Protein AF-0000000079469406 (afdb_homodimer)

Solvent-accessible surface area (backbone atoms only — not comparable to full-atom values): 19680 Å² total; per-residue (Å²): 131,64,75,64,63,73,78,52,80,69,63,46,78,56,97,62,34,40,32,26,56,41,41,86,80,45,8,54,60,50,30,51,34,47,62,64,19,43,74,66,44,53,73,39,37,62,82,33,52,77,59,74,51,90,83,44,42,67,57,32,30,53,49,22,43,50,36,30,49,32,36,74,68,64,63,30,40,47,29,35,33,18,36,58,90,75,60,47,62,45,31,37,37,36,44,34,72,66,38,77,73,53,22,33,30,36,41,56,73,53,60,19,53,92,58,57,95,67,54,57,62,51,55,48,52,43,52,50,52,50,44,38,43,68,52,66,54,34,29,21,40,31,35,69,37,47,63,84,39,55,77,55,48,50,40,43,52,73,65,63,33,42,83,32,33,51,38,71,49,65,38,32,33,92,88,51,51,67,33,40,31,30,35,32,33,41,73,105,131,64,76,65,62,74,78,50,80,67,64,47,77,56,96,61,34,40,32,28,57,39,40,87,83,44,8,54,61,49,31,52,32,47,62,62,19,43,74,66,42,53,73,38,38,62,82,33,51,78,61,74,52,90,83,42,43,67,56,32,29,53,48,22,42,51,35,29,50,30,36,75,69,65,63,31,38,46,29,35,34,18,36,58,89,76,58,46,62,45,32,36,36,37,44,33,73,66,38,77,72,55,23,32,30,38,41,55,72,54,62,20,52,90,59,58,95,67,56,57,62,51,54,47,53,46,51,49,50,52,45,37,43,69,52,65,55,34,30,21,41,31,35,69,37,46,61,86,39,56,76,56,47,49,38,42,52,73,64,63,33,42,80,32,34,52,39,72,49,64,38,32,32,94,89,51,53,65,34,40,29,30,34,33,34,43,74,105

Foldseek 3Di:
DDPLLPDADQWFDDPWKTKGAFDQPCLQLVLVLCVLCLVVLLVCCQVNVVSPDDGDSVVSNVVSVVRVVCSVVVVWFKMFIATPVPRRTFWIKGWHDADVVQGETEIDMDTRPVCPPPCSVLRVVLRRVVSCCPRVVHFKYKYKDFPVPCVGVVSLVVSPWDWPDKAFQPTADPVGDGTIITMTMDGD/DDPLLPDADQWFDDPWKTKGAFDQPCLQLVLVLCVQCLVVLLVCCQVNVVSVDDGDSVVSNVVSVVRVVCSVVVQWFKMFIATPVPRRTFWIKGWHDADVVQGETEIDMDTRPVCPPPCSVLRVVLRRVVSCCPRVVHFKYKYKDFPPPCVGVVSLVVSPWDWPDKAFQPTADPVGDGTIITMTMDGD

Radius of gyration: 23.43 Å; Cα contacts (8 Å, |Δi|>4): 768; chains: 2; bounding box: 44×69×48 Å

Sequence (376 aa):
MREWLQDIPEQILTDRLLIRPHRQGDGRALHDAIMDSLADLRRWPAAMGWSLGDQSAQGSEEFCRACSEAFSRRADFPLLITLRDSGTIVGSSGLHRPDWSVPKLEIGWWGRSTYAKRGLVTEAVEAILEYGFVHLRARRVFALPDDQNSASWRICERVGMNYEGLMIHERAEPDGTLRDTRLYAMVRMREWLQDIPEQILTDRLLIRPHRQGDGRALHDAIMDSLADLRRWPAAMGWSLGDQSAQGSEEFCRACSEAFSRRADFPLLITLRDSGTIVGSSGLHRPDWSVPKLEIGWWGRSTYAKRGLVTEAVEAILEYGFVHLRARRVFALPDDQNSASWRICERVGMNYEGLMIHERAEPDGTLRDTRLYAMVR

InterPro domains:
  IPR000182 GNAT domain [PF13302] (16-162)
  IPR000182 GNAT domain [PS51186] (28-185)
  IPR016181 Acyl-CoA N-acyltransferase [SSF55729] (10-187)
  IPR051531 N-acetyltransferase [PTHR43792] (11-187)

Organism: NCBI:txid2803784

Nearest PDB structures (foldseek):
  2fck-assembly1_A-2  TM=8.660E-01  e=1.682E-13  Vibrio cholerae O1 biovar El Tor str. N16961
  1nsl-assembly1_F  TM=8.931E-01  e=1.093E-12  Bacillus subtilis
  5wif-assembly1_C  TM=7.928E-01  e=1.178E-10  Yersinia pestis
  5wif-assembly1_B  TM=8.064E-01  e=1.609E-10  Yersinia pestis
  6vfn-assembly1_A  TM=7.866E-01  e=1.940E-10  Bacillus thuringiensis

Structure (mmCIF, N/CA/C/O backbone):
data_AF-0000000079469406-model_v1
#
loop_
_entity.id
_entity.type
_entity.pdbx_description
1 polymer 'GNAT family N-acetyltransferase'
#
loop_
_atom_site.group_PDB
_atom_site.id
_atom_site.type_symbol
_atom_site.label_atom_id
_atom_site.label_alt_id
_atom_site.label_comp_id
_atom_site.label_asym_id
_atom_site.label_entity_id
_atom_site.label_seq_id
_atom_site.pdbx_PDB_ins_code
_atom_site.Cartn_x
_atom_site.Cartn_y
_atom_site.Cartn_z
_atom_site.occupancy
_atom_site.B_iso_or_equiv
_atom_site.auth_seq_id
_atom_site.auth_comp_id
_atom_site.auth_asym_id
_atom_site.auth_atom_id
_atom_site.pdbx_PDB_model_num
ATOM 1 N N . MET A 1 1 ? -20.047 11.125 -6.496 1 75.75 1 MET A N 1
ATOM 2 C CA . MET A 1 1 ? -19.609 11.531 -5.164 1 75.75 1 MET A CA 1
ATOM 3 C C . MET A 1 1 ? -20.547 10.969 -4.094 1 75.75 1 MET A C 1
ATOM 5 O O . MET A 1 1 ? -21.75 10.883 -4.305 1 75.75 1 MET A O 1
ATOM 9 N N . ARG A 1 2 ? -19.844 10.5 -3.012 1 81.25 2 ARG A N 1
ATOM 10 C CA . ARG A 1 2 ? -20.656 9.938 -1.93 1 81.25 2 ARG A CA 1
ATOM 11 C C . ARG A 1 2 ? -21.5 11.016 -1.269 1 81.25 2 ARG A C 1
ATOM 13 O O . ARG A 1 2 ? -21.062 12.156 -1.103 1 81.25 2 ARG A O 1
ATOM 20 N N . GLU A 1 3 ? -22.703 10.664 -0.898 1 83.75 3 GLU A N 1
ATOM 21 C CA . GLU A 1 3 ? -23.672 11.609 -0.369 1 83.75 3 GLU A CA 1
ATOM 22 C C . GLU A 1 3 ? -23.156 12.297 0.893 1 83.75 3 GLU A C 1
ATOM 24 O O . GLU A 1 3 ? -23.375 13.492 1.09 1 83.75 3 GLU A O 1
ATOM 29 N N . TRP A 1 4 ? -22.5 11.57 1.71 1 85.62 4 TRP A N 1
ATOM 30 C CA . TRP A 1 4 ? -22.094 12.102 3.004 1 85.62 4 TRP A CA 1
ATOM 31 C C . TRP A 1 4 ? -20.922 13.07 2.846 1 85.62 4 TRP A C 1
ATOM 33 O O . TRP A 1 4 ? -20.562 13.773 3.791 1 85.62 4 TRP A O 1
ATOM 43 N N . LEU A 1 5 ? -20.344 13.109 1.711 1 91.12 5 LEU A N 1
ATOM 44 C CA . LEU A 1 5 ? -19.219 14 1.466 1 91.12 5 LEU A CA 1
ATOM 45 C C . LEU A 1 5 ? -19.703 15.383 1.033 1 91.12 5 LEU A C 1
ATOM 47 O O . LEU A 1 5 ? -18.922 16.328 0.945 1 91.12 5 LEU A O 1
ATOM 51 N N . GLN A 1 6 ? -20.922 15.57 0.769 1 88.94 6 GLN A N 1
ATOM 52 C CA . GLN A 1 6 ? -21.469 16.797 0.205 1 88.94 6 GLN A CA 1
ATOM 53 C C . GLN A 1 6 ? -21.375 17.953 1.199 1 88.94 6 GLN A C 1
ATOM 55 O O . GLN A 1 6 ? -21.062 19.078 0.819 1 88.94 6 GLN A O 1
ATOM 60 N N . ASP A 1 7 ? -21.656 17.688 2.475 1 91 7 ASP A N 1
ATOM 61 C CA . ASP A 1 7 ? -21.734 18.781 3.449 1 91 7 ASP A CA 1
ATOM 62 C C . ASP A 1 7 ? -20.781 18.531 4.613 1 91 7 ASP A C 1
ATOM 64 O O . ASP A 1 7 ? -21.156 18.672 5.777 1 91 7 ASP A O 1
ATOM 68 N N . ILE A 1 8 ? -19.562 18.359 4.238 1 95.19 8 ILE A N 1
ATOM 69 C CA . ILE A 1 8 ? -18.609 18.156 5.324 1 95.19 8 ILE A CA 1
ATOM 70 C C . ILE A 1 8 ? -18.078 19.516 5.793 1 95.19 8 ILE A C 1
ATOM 72 O O . ILE A 1 8 ? -17.969 20.453 5 1 95.19 8 ILE A O 1
ATOM 76 N N . PRO A 1 9 ? -17.781 19.641 7.105 1 96.06 9 PRO A N 1
ATOM 77 C CA . PRO A 1 9 ? -17.203 20.891 7.59 1 96.06 9 PRO A CA 1
ATOM 78 C C . PRO A 1 9 ? -15.883 21.234 6.891 1 96.06 9 PRO A C 1
ATOM 80 O O . PRO A 1 9 ? -15.086 20.344 6.59 1 96.06 9 PRO A O 1
ATOM 83 N N . GLU A 1 10 ? -15.68 22.453 6.703 1 94.94 10 GLU A N 1
ATOM 84 C CA . GLU A 1 10 ? -14.453 22.875 6.027 1 94.94 10 GLU A CA 1
ATOM 85 C C . GLU A 1 10 ? -13.453 23.469 7.016 1 94.94 10 GLU A C 1
ATOM 87 O O . GLU A 1 10 ? -12.406 23.984 6.617 1 94.94 10 GLU A O 1
ATOM 92 N N . GLN A 1 11 ? -13.836 23.453 8.25 1 96.69 11 GLN A N 1
ATOM 93 C CA . GLN A 1 11 ? -12.93 23.891 9.305 1 96.69 11 GLN A CA 1
ATOM 94 C C . GLN A 1 11 ? -13.016 22.969 10.523 1 96.69 11 GLN A C 1
ATOM 96 O O . GLN A 1 11 ? -14.102 22.531 10.898 1 96.69 11 GLN A O 1
ATOM 101 N N . ILE A 1 12 ? -11.938 22.719 11.055 1 98.44 12 ILE A N 1
ATOM 102 C CA . ILE A 1 12 ? -11.812 22 12.312 1 98.44 12 ILE A CA 1
ATOM 103 C C . ILE A 1 12 ? -11.211 22.922 13.375 1 98.44 12 ILE A C 1
ATOM 105 O O . ILE A 1 12 ? -10.078 23.391 13.227 1 98.44 12 ILE A O 1
ATOM 109 N N . LEU A 1 13 ? -11.961 23.156 14.406 1 98.38 13 LEU A N 1
ATOM 110 C CA . LEU A 1 13 ? -11.492 24.016 15.484 1 98.38 13 LEU A CA 1
ATOM 111 C C . LEU A 1 13 ? -11.086 23.188 16.703 1 98.38 13 LEU A C 1
ATOM 113 O O . LEU A 1 13 ? -11.797 22.266 17.094 1 98.38 13 LEU A O 1
ATOM 117 N N . THR A 1 14 ? -9.914 23.469 17.156 1 98.5 14 THR A N 1
ATOM 118 C CA . THR A 1 14 ? -9.469 22.922 18.438 1 98.5 14 THR A CA 1
ATOM 119 C C . THR A 1 14 ? -9.188 24.047 19.438 1 98.5 14 THR A C 1
ATOM 121 O O . THR A 1 14 ? -9.578 25.203 19.203 1 98.5 14 THR A O 1
ATOM 124 N N . ASP A 1 15 ? -8.609 23.656 20.609 1 98.12 15 ASP A N 1
ATOM 125 C CA . ASP A 1 15 ? -8.336 24.656 21.625 1 98.12 15 ASP A CA 1
ATOM 126 C C . ASP A 1 15 ? -7.414 25.75 21.078 1 98.12 15 ASP A C 1
ATOM 128 O O . ASP A 1 15 ? -7.656 26.938 21.297 1 98.12 15 ASP A O 1
ATOM 132 N N . ARG A 1 16 ? -6.348 25.344 20.312 1 98.62 16 ARG A N 1
ATOM 133 C CA . ARG A 1 16 ? -5.34 26.312 19.906 1 98.62 16 ARG A CA 1
ATOM 134 C C . ARG A 1 16 ? -5.32 26.484 18.391 1 98.62 16 ARG A C 1
ATOM 136 O O . ARG A 1 16 ? -4.73 27.438 17.875 1 98.62 16 ARG A O 1
ATOM 143 N N . LEU A 1 17 ? -6.051 25.547 17.656 1 98.88 17 LEU A N 1
ATOM 144 C CA . LEU A 1 17 ? -5.77 25.469 16.234 1 98.88 17 LEU A CA 1
ATOM 145 C C . LEU A 1 17 ? -7.035 25.719 15.414 1 98.88 17 LEU A C 1
ATOM 147 O O . LEU A 1 17 ? -8.141 25.406 15.867 1 98.88 17 LEU A O 1
ATOM 151 N N . LEU A 1 18 ? -6.867 26.344 14.25 1 98.81 18 LEU A N 1
ATOM 152 C CA . LEU A 1 18 ? -7.801 26.328 13.125 1 98.81 18 LEU A CA 1
ATOM 153 C C . LEU A 1 18 ? -7.242 25.5 11.977 1 98.81 18 LEU A C 1
ATOM 155 O O . LEU A 1 18 ? -6.277 25.906 11.328 1 98.81 18 LEU A O 1
ATOM 159 N N . ILE A 1 19 ? -7.816 24.359 11.758 1 98.88 19 ILE A N 1
ATOM 160 C CA . ILE A 1 19 ? -7.402 23.453 10.695 1 98.88 19 ILE A CA 1
ATOM 161 C C . ILE A 1 19 ? -8.383 23.547 9.531 1 98.88 19 ILE A C 1
ATOM 163 O O . ILE A 1 19 ? -9.594 23.422 9.719 1 98.88 19 ILE A O 1
ATOM 167 N N . ARG A 1 20 ? -7.852 23.812 8.32 1 98.75 20 ARG A N 1
ATOM 168 C CA . ARG A 1 20 ? -8.727 24.094 7.184 1 98.75 20 ARG A CA 1
ATOM 169 C C . ARG A 1 20 ? -8.047 23.75 5.863 1 98.75 20 ARG A C 1
ATOM 171 O O . ARG A 1 20 ? -6.824 23.609 5.812 1 98.75 20 ARG A O 1
ATOM 178 N N . PRO A 1 21 ? -8.852 23.641 4.805 1 98.56 21 PRO A N 1
ATOM 179 C CA . PRO A 1 21 ? -8.242 23.5 3.482 1 98.56 21 PRO A CA 1
ATOM 180 C C . PRO A 1 21 ? -7.391 24.703 3.088 1 98.56 21 PRO A C 1
ATOM 182 O O . PRO A 1 21 ? -7.543 25.781 3.66 1 98.56 21 PRO A O 1
ATOM 185 N N . HIS A 1 22 ? -6.48 24.406 2.17 1 98.44 22 HIS A N 1
ATOM 186 C CA . HIS A 1 22 ? -5.719 25.5 1.562 1 98.44 22 HIS A CA 1
ATOM 187 C C . HIS A 1 22 ? -6.633 26.438 0.797 1 98.44 22 HIS A C 1
ATOM 189 O O . HIS A 1 22 ? -7.707 26.047 0.336 1 98.44 22 HIS A O 1
ATOM 195 N N . ARG A 1 23 ? -6.219 27.656 0.699 1 96.81 23 ARG A N 1
ATOM 196 C CA . ARG A 1 23 ? -6.934 28.672 -0.072 1 96.81 23 ARG A CA 1
ATOM 197 C C . ARG A 1 23 ? -5.984 29.453 -0.974 1 96.81 23 ARG A C 1
ATOM 199 O O . ARG A 1 23 ? -4.777 29.5 -0.721 1 96.81 23 ARG A O 1
ATOM 206 N N . GLN A 1 24 ? -6.695 30.016 -1.977 1 96.69 24 GLN A N 1
ATOM 207 C CA . GLN A 1 24 ? -5.934 31 -2.742 1 96.69 24 GLN A CA 1
ATOM 208 C C . GLN A 1 24 ? -5.371 32.094 -1.834 1 96.69 24 GLN A C 1
ATOM 210 O O . GLN A 1 24 ? -6.07 32.594 -0.947 1 96.69 24 GLN A O 1
ATOM 215 N N . GLY A 1 25 ? -4.035 32.375 -2.006 1 97.62 25 GLY A N 1
ATOM 216 C CA . GLY A 1 25 ? -3.42 33.406 -1.198 1 97.62 25 GLY A CA 1
ATOM 217 C C . GLY A 1 25 ? -2.586 32.875 -0.055 1 97.62 25 GLY A C 1
ATOM 218 O O . GLY A 1 25 ? -1.822 33.594 0.572 1 97.62 25 GLY A O 1
ATOM 219 N N . ASP A 1 26 ? -2.648 31.578 0.198 1 98.44 26 ASP A N 1
ATOM 220 C CA . ASP A 1 26 ? -1.886 30.969 1.277 1 98.44 26 ASP A CA 1
ATOM 221 C C . ASP A 1 26 ? -0.418 30.797 0.888 1 98.44 26 ASP A C 1
ATOM 223 O O . ASP A 1 26 ? 0.424 30.5 1.736 1 98.44 26 ASP A O 1
ATOM 227 N N . GLY A 1 27 ? -0.114 30.984 -0.308 1 98.5 27 GLY A N 1
ATOM 228 C CA . GLY A 1 27 ? 1.151 30.562 -0.894 1 98.5 27 GLY A CA 1
ATOM 229 C C . GLY A 1 27 ? 2.357 31.141 -0.172 1 98.5 27 GLY A C 1
ATOM 230 O O . GLY A 1 27 ? 3.27 30.406 0.206 1 98.5 27 GLY A O 1
ATOM 231 N N . ARG A 1 28 ? 2.383 32.438 0.007 1 98.31 28 ARG A N 1
ATOM 232 C CA . ARG A 1 28 ? 3.531 33.094 0.624 1 98.31 28 ARG A CA 1
ATOM 233 C C . ARG A 1 28 ? 3.73 32.625 2.059 1 98.31 28 ARG A C 1
ATOM 235 O O . ARG A 1 28 ? 4.852 32.312 2.467 1 98.31 28 ARG A O 1
ATOM 242 N N . ALA A 1 29 ? 2.664 32.562 2.812 1 98.62 29 ALA A N 1
ATOM 243 C CA . ALA A 1 29 ? 2.754 32.125 4.199 1 98.62 29 ALA A CA 1
ATOM 244 C C . ALA A 1 29 ? 3.199 30.672 4.285 1 98.62 29 ALA A C 1
ATOM 246 O O . ALA A 1 29 ? 3.986 30.312 5.164 1 98.62 29 ALA A O 1
ATOM 247 N N . LEU A 1 30 ? 2.686 29.875 3.41 1 98.62 30 LEU A N 1
ATOM 248 C CA . LEU A 1 30 ? 3.1 28.469 3.369 1 98.62 30 LEU A CA 1
ATOM 249 C C . LEU A 1 30 ? 4.574 28.359 3.01 1 98.62 30 LEU A C 1
ATOM 251 O O . LEU A 1 30 ? 5.309 27.578 3.621 1 98.62 30 LEU A O 1
ATOM 255 N N . HIS A 1 31 ? 4.961 29.125 2.025 1 98.62 31 HIS A N 1
ATOM 256 C CA . HIS A 1 31 ? 6.363 29.125 1.632 1 98.62 31 HIS A CA 1
ATOM 257 C C . HIS A 1 31 ? 7.266 29.469 2.812 1 98.62 31 HIS A C 1
ATOM 259 O O . HIS A 1 31 ? 8.289 28.812 3.027 1 98.62 31 HIS A O 1
ATOM 265 N N . ASP A 1 32 ? 6.895 30.438 3.551 1 98.5 32 ASP A N 1
ATOM 266 C CA . ASP A 1 32 ? 7.668 30.828 4.727 1 98.5 32 ASP A CA 1
ATOM 267 C C . ASP A 1 32 ? 7.785 29.672 5.715 1 98.5 32 ASP A C 1
ATOM 269 O O . ASP A 1 32 ? 8.859 29.422 6.262 1 98.5 32 ASP A O 1
ATOM 273 N N . ALA A 1 33 ? 6.727 29.047 5.945 1 98.62 33 ALA A N 1
ATOM 274 C CA . ALA A 1 33 ? 6.719 27.906 6.867 1 98.62 33 ALA A CA 1
ATOM 275 C C . ALA A 1 33 ? 7.621 26.797 6.359 1 98.62 33 ALA A C 1
ATOM 277 O O . ALA A 1 33 ? 8.344 26.172 7.137 1 98.62 33 ALA A O 1
ATOM 278 N N . ILE A 1 34 ? 7.531 26.484 5.078 1 98.31 34 ILE A N 1
ATOM 279 C CA . ILE A 1 34 ? 8.352 25.453 4.461 1 98.31 34 ILE A CA 1
ATOM 280 C C . ILE A 1 34 ? 9.828 25.812 4.602 1 98.31 34 ILE A C 1
ATOM 282 O O . ILE A 1 34 ? 10.641 24.984 5.023 1 98.31 34 ILE A O 1
ATOM 286 N N . MET A 1 35 ? 10.141 27.047 4.344 1 98.06 35 MET A N 1
ATOM 287 C CA . MET A 1 35 ? 11.531 27.469 4.426 1 98.06 35 MET A CA 1
ATOM 288 C C . MET A 1 35 ? 12.039 27.406 5.859 1 98.06 35 MET A C 1
ATOM 290 O O . MET A 1 35 ? 13.188 27.016 6.098 1 98.06 35 MET A O 1
ATOM 294 N N . ASP A 1 36 ? 11.219 27.719 6.742 1 97.94 36 ASP A N 1
ATOM 295 C CA . ASP A 1 36 ? 11.539 27.656 8.164 1 97.94 36 ASP A CA 1
ATOM 296 C C . ASP A 1 36 ? 11.836 26.219 8.594 1 97.94 36 ASP A C 1
ATOM 298 O O . ASP A 1 36 ? 12.492 26 9.609 1 97.94 36 ASP A O 1
ATOM 302 N N . SER A 1 37 ? 11.375 25.25 7.789 1 98 37 SER A N 1
ATOM 303 C CA . SER A 1 37 ? 11.406 23.859 8.211 1 98 37 SER A CA 1
ATOM 304 C C . SER A 1 37 ? 12.18 23 7.219 1 98 37 SER A C 1
ATOM 306 O O . SER A 1 37 ? 12.203 21.766 7.336 1 98 37 SER A O 1
ATOM 308 N N . LEU A 1 38 ? 12.758 23.594 6.246 1 97.25 38 LEU A N 1
ATOM 309 C CA . LEU A 1 38 ? 13.273 22.906 5.066 1 97.25 38 LEU A CA 1
ATOM 310 C C . LEU A 1 38 ? 14.328 21.875 5.457 1 97.25 38 LEU A C 1
ATOM 312 O O . LEU A 1 38 ? 14.336 20.766 4.93 1 97.25 38 LEU A O 1
ATOM 316 N N . ALA A 1 39 ? 15.203 22.188 6.41 1 96.25 39 ALA A N 1
ATOM 317 C CA . ALA A 1 39 ? 16.25 21.266 6.848 1 96.25 39 ALA A CA 1
ATOM 318 C C . ALA A 1 39 ? 15.641 20 7.461 1 96.25 39 ALA A C 1
ATOM 320 O O . ALA A 1 39 ? 16.078 18.891 7.176 1 96.25 39 ALA A O 1
ATOM 321 N N . ASP A 1 40 ? 14.656 20.156 8.242 1 95.81 40 ASP A N 1
ATOM 322 C CA . ASP A 1 40 ? 14.008 19.016 8.891 1 95.81 40 ASP A CA 1
ATOM 323 C C . ASP A 1 40 ? 13.227 18.172 7.875 1 95.81 40 ASP A C 1
ATOM 325 O O . ASP A 1 40 ? 13.234 16.953 7.941 1 95.81 40 ASP A O 1
ATOM 329 N N . LEU A 1 41 ? 12.555 18.859 6.988 1 95.44 41 LEU A N 1
ATOM 330 C CA . LEU A 1 41 ? 11.781 18.172 5.965 1 95.44 41 LEU A CA 1
ATOM 331 C C . LEU A 1 41 ? 12.688 17.344 5.066 1 95.44 41 LEU A C 1
ATOM 333 O O . LEU A 1 41 ? 12.336 16.219 4.695 1 95.44 41 LEU A O 1
ATOM 337 N N . ARG A 1 42 ? 13.82 17.828 4.785 1 94.88 42 ARG A N 1
ATOM 338 C CA . ARG A 1 42 ? 14.75 17.188 3.857 1 94.88 42 ARG A CA 1
ATOM 339 C C . ARG A 1 42 ? 15.461 16.016 4.523 1 94.88 42 ARG A C 1
ATOM 341 O O . ARG A 1 42 ? 16.203 15.273 3.869 1 94.88 42 ARG A O 1
ATOM 348 N N . ARG A 1 43 ? 15.227 15.781 5.828 1 93.25 43 ARG A N 1
ATOM 349 C CA . ARG A 1 43 ? 15.75 14.602 6.508 1 93.25 43 ARG A CA 1
ATOM 350 C C . ARG A 1 43 ? 14.969 13.352 6.109 1 93.25 43 ARG A C 1
ATOM 352 O O . ARG A 1 43 ? 15.438 12.234 6.312 1 93.25 43 ARG A O 1
ATOM 359 N N . TRP A 1 44 ? 13.852 13.57 5.574 1 92.19 44 TRP A N 1
ATOM 360 C CA . TRP A 1 44 ? 12.969 12.453 5.242 1 92.19 44 TRP A CA 1
ATOM 361 C C . TRP A 1 44 ? 12.516 12.531 3.787 1 92.19 44 TRP A C 1
ATOM 363 O O . TRP A 1 44 ? 11.312 12.523 3.508 1 92.19 44 TRP A O 1
ATOM 373 N N . PRO A 1 45 ? 13.367 12.492 2.938 1 87.75 45 PRO A N 1
ATOM 374 C CA . PRO A 1 45 ? 13.016 12.711 1.532 1 87.75 45 PRO A CA 1
ATOM 375 C C . PRO A 1 45 ? 12.125 11.602 0.965 1 87.75 45 PRO A C 1
ATOM 377 O O . PRO A 1 45 ? 11.352 11.844 0.035 1 87.75 45 PRO A O 1
ATOM 380 N N . ALA A 1 46 ? 12.234 10.445 1.513 1 83.69 46 ALA A N 1
ATOM 381 C CA . ALA A 1 46 ? 11.383 9.359 1.04 1 83.69 46 ALA A CA 1
ATOM 382 C C . ALA A 1 46 ? 9.906 9.672 1.287 1 83.69 46 ALA A C 1
ATOM 384 O O . ALA A 1 46 ? 9.047 9.297 0.49 1 83.69 46 ALA A O 1
ATOM 385 N N . ALA A 1 47 ? 9.672 10.336 2.309 1 85.94 47 ALA A N 1
ATOM 386 C CA . ALA A 1 47 ? 8.305 10.68 2.684 1 85.94 47 ALA A CA 1
ATOM 387 C C . ALA A 1 47 ? 7.949 12.102 2.236 1 85.94 47 ALA A C 1
ATOM 389 O O . ALA A 1 47 ? 6.785 12.398 1.968 1 85.94 47 ALA A O 1
ATOM 390 N N . MET A 1 48 ? 8.961 12.898 2.154 1 89.56 48 MET A N 1
ATOM 391 C CA . MET A 1 48 ? 8.758 14.312 1.844 1 89.56 48 MET A CA 1
ATOM 392 C C . MET A 1 48 ? 9.562 14.719 0.614 1 89.56 48 MET A C 1
ATOM 394 O O . MET A 1 48 ? 10.281 15.727 0.639 1 89.56 48 MET A O 1
ATOM 398 N N . GLY A 1 49 ? 9.391 14.008 -0.428 1 89.12 49 GLY A N 1
ATOM 399 C CA . GLY A 1 49 ? 10.211 14.188 -1.613 1 89.12 49 GLY A CA 1
ATOM 400 C C . GLY A 1 49 ? 10.062 15.562 -2.242 1 89.12 49 GLY A C 1
ATOM 401 O O . GLY A 1 49 ? 11.008 16.078 -2.838 1 89.12 49 GLY A O 1
ATOM 402 N N . TRP A 1 50 ? 8.891 16.141 -2.061 1 89.31 50 TRP A N 1
ATOM 403 C CA . TRP A 1 50 ? 8.617 17.453 -2.619 1 89.31 50 TRP A CA 1
ATOM 404 C C . TRP A 1 50 ? 9.562 18.5 -2.033 1 89.31 50 TRP A C 1
ATOM 406 O O . TRP A 1 50 ? 9.781 19.562 -2.635 1 89.31 50 TRP A O 1
ATOM 416 N N . SER A 1 51 ? 10.18 18.266 -0.943 1 91.75 51 SER A N 1
ATOM 417 C CA . SER A 1 51 ? 11.023 19.219 -0.243 1 91.75 51 SER A CA 1
ATOM 418 C C . SER A 1 51 ? 12.375 19.375 -0.927 1 91.75 51 SER A C 1
ATOM 420 O O . SER A 1 51 ? 13.102 20.328 -0.673 1 91.75 51 SER A O 1
ATOM 422 N N . LEU A 1 52 ? 12.711 18.391 -1.738 1 91.5 52 LEU A N 1
ATOM 423 C CA . LEU A 1 52 ? 14.031 18.391 -2.369 1 91.5 52 LEU A CA 1
ATOM 424 C C . LEU A 1 52 ? 14.07 19.359 -3.547 1 91.5 52 LEU A C 1
ATOM 426 O O . LEU A 1 52 ? 15.148 19.766 -3.98 1 91.5 52 LEU A O 1
ATOM 430 N N . GLY A 1 53 ? 12.945 19.703 -4.062 1 91.5 53 GLY A N 1
ATOM 431 C CA . GLY A 1 53 ? 12.906 20.625 -5.199 1 91.5 53 GLY A CA 1
ATOM 432 C C . GLY A 1 53 ? 13.109 22.062 -4.809 1 91.5 53 GLY A C 1
ATOM 433 O O . GLY A 1 53 ? 13.312 22.375 -3.631 1 91.5 53 GLY A O 1
ATOM 434 N N . ASP A 1 54 ? 13.062 22.875 -5.832 1 93.69 54 ASP A N 1
ATOM 435 C CA . ASP A 1 54 ? 13.148 24.312 -5.602 1 93.69 54 ASP A CA 1
ATOM 436 C C . ASP A 1 54 ? 11.891 24.828 -4.906 1 93.69 54 ASP A C 1
ATOM 438 O O . ASP A 1 54 ? 10.781 24.406 -5.219 1 93.69 54 ASP A O 1
ATOM 442 N N . GLN A 1 55 ? 12.227 25.688 -3.953 1 96.19 55 GLN A N 1
ATOM 443 C CA . GLN A 1 55 ? 11.125 26.281 -3.217 1 96.19 55 GLN A CA 1
ATOM 444 C C . GLN A 1 55 ? 10.906 27.734 -3.639 1 96.19 55 GLN A C 1
ATOM 446 O O . GLN A 1 55 ? 11.867 28.484 -3.791 1 96.19 55 GLN A O 1
ATOM 451 N N . SER A 1 56 ? 9.602 28.031 -3.938 1 97.69 56 SER A N 1
ATOM 452 C CA . SER A 1 56 ? 9.219 29.406 -4.258 1 97.69 56 SER A CA 1
ATOM 453 C C . SER A 1 56 ? 7.82 29.719 -3.748 1 97.69 56 SER A C 1
ATOM 455 O O . SER A 1 56 ? 6.996 28.812 -3.572 1 97.69 56 SER A O 1
ATOM 457 N N . ALA A 1 57 ? 7.605 30.984 -3.527 1 97.94 57 ALA A N 1
ATOM 458 C CA . ALA A 1 57 ? 6.266 31.406 -3.129 1 97.94 57 ALA A CA 1
ATOM 459 C C . ALA A 1 57 ? 5.238 31.078 -4.207 1 97.94 57 ALA A C 1
ATOM 461 O O . ALA A 1 57 ? 4.109 30.688 -3.9 1 97.94 57 ALA A O 1
ATOM 462 N N . GLN A 1 58 ? 5.641 31.266 -5.395 1 97.81 58 GLN A N 1
ATOM 463 C CA . GLN A 1 58 ? 4.754 30.938 -6.512 1 97.81 58 GLN A CA 1
ATOM 464 C C . GLN A 1 58 ? 4.422 29.453 -6.539 1 97.81 58 GLN A C 1
ATOM 466 O O . GLN A 1 58 ? 3.268 29.078 -6.742 1 97.81 58 GLN A O 1
ATOM 471 N N . GLY A 1 59 ? 5.438 28.625 -6.383 1 97.75 59 GLY A N 1
ATOM 472 C CA . GLY A 1 59 ? 5.203 27.188 -6.301 1 97.75 59 GLY A CA 1
ATOM 473 C C . GLY A 1 59 ? 4.281 26.797 -5.16 1 97.75 59 GLY A C 1
ATOM 474 O O . GLY A 1 59 ? 3.402 25.953 -5.328 1 97.75 59 GLY A O 1
ATOM 475 N N . SER A 1 60 ? 4.496 27.438 -4.055 1 98.25 60 SER A N 1
ATOM 476 C CA . SER A 1 60 ? 3.641 27.188 -2.898 1 98.25 60 SER A CA 1
ATOM 477 C C . SER A 1 60 ? 2.201 27.609 -3.172 1 98.25 60 SER A C 1
ATOM 479 O O . SER A 1 60 ? 1.259 26.938 -2.748 1 98.25 60 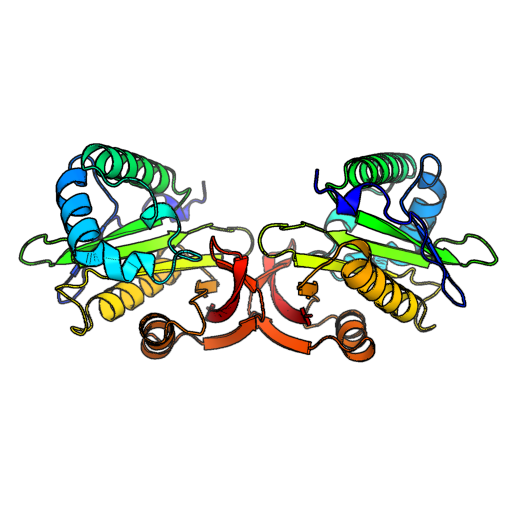SER A O 1
ATOM 481 N N . GLU A 1 61 ? 2.037 28.688 -3.861 1 98.44 61 GLU A N 1
ATOM 482 C CA . GLU A 1 61 ? 0.693 29.141 -4.211 1 98.44 61 GLU A CA 1
ATOM 483 C C . GLU A 1 61 ? 0.009 28.156 -5.16 1 98.44 61 GLU A C 1
ATOM 485 O O . GLU A 1 61 ? -1.177 27.859 -5.004 1 98.44 61 GLU A O 1
ATOM 490 N N . GLU A 1 62 ? 0.695 27.734 -6.09 1 98.12 62 GLU A N 1
ATOM 491 C CA . GLU A 1 62 ? 0.153 26.734 -7.016 1 98.12 62 GLU A CA 1
ATOM 492 C C . GLU A 1 62 ? -0.255 25.469 -6.277 1 98.12 62 GLU A C 1
ATOM 494 O O . GLU A 1 62 ? -1.296 24.875 -6.574 1 98.12 62 GLU A O 1
ATOM 499 N N . PHE A 1 63 ? 0.63 25.125 -5.414 1 97.81 63 PHE A N 1
ATOM 500 C CA . PHE A 1 63 ? 0.32 23.969 -4.59 1 97.81 63 PHE A CA 1
ATOM 501 C C . PHE A 1 63 ? -0.959 24.203 -3.793 1 97.81 63 PHE A C 1
ATOM 503 O O . PHE A 1 63 ? -1.829 23.328 -3.74 1 97.81 63 PHE A O 1
ATOM 510 N N . CYS A 1 64 ? -1.125 25.312 -3.225 1 98.44 64 CYS A N 1
ATOM 511 C CA . CYS A 1 64 ? -2.312 25.641 -2.445 1 98.44 64 CYS A CA 1
ATOM 512 C C . CYS A 1 64 ? -3.568 25.562 -3.305 1 98.44 64 CYS A C 1
ATOM 514 O O . CYS A 1 64 ? -4.594 25.047 -2.865 1 98.44 64 CYS A O 1
ATOM 516 N N . ARG A 1 65 ? -3.518 26.047 -4.441 1 98.19 65 ARG A N 1
ATOM 517 C CA . ARG A 1 65 ? -4.664 26 -5.344 1 98.19 65 ARG A CA 1
ATOM 518 C C . ARG A 1 65 ? -5.031 24.578 -5.707 1 98.19 65 ARG A C 1
ATOM 520 O O . ARG A 1 65 ? -6.211 24.219 -5.762 1 98.19 65 ARG A O 1
ATOM 527 N N . ALA A 1 66 ? -4.031 23.812 -5.961 1 98.19 66 ALA A N 1
ATOM 528 C CA . ALA A 1 66 ? -4.27 22.406 -6.27 1 98.19 66 ALA A CA 1
ATOM 529 C C . ALA A 1 66 ? -4.922 21.688 -5.09 1 98.19 66 ALA A C 1
ATOM 531 O O . ALA A 1 66 ? -5.836 20.875 -5.273 1 98.19 66 ALA A O 1
ATOM 532 N N . CYS A 1 67 ? -4.414 21.969 -3.934 1 98.31 67 CYS A N 1
ATOM 533 C CA . CYS A 1 67 ? -4.98 21.391 -2.725 1 98.31 67 CYS A CA 1
ATOM 534 C C . CYS A 1 67 ? -6.434 21.797 -2.543 1 98.31 67 CYS A C 1
ATOM 536 O O . CYS A 1 67 ? -7.285 20.984 -2.199 1 98.31 67 CYS A O 1
ATOM 538 N N . SER A 1 68 ? -6.684 23.062 -2.732 1 98 68 SER A N 1
ATOM 539 C CA . SER A 1 68 ? -8.047 23.578 -2.641 1 98 68 SER A CA 1
ATOM 540 C C . SER A 1 68 ? -8.977 22.859 -3.607 1 98 68 SER A C 1
ATOM 542 O O . SER A 1 68 ? -10.094 22.484 -3.242 1 98 68 SER A O 1
ATOM 544 N N . GLU A 1 69 ? -8.539 22.688 -4.77 1 97.88 69 GLU A N 1
ATOM 545 C CA . GLU A 1 69 ? -9.328 22 -5.793 1 97.88 69 GLU A CA 1
ATOM 546 C C . GLU A 1 69 ? -9.586 20.547 -5.41 1 97.88 69 GLU A C 1
ATOM 548 O O . GLU A 1 69 ? -10.711 20.047 -5.547 1 97.88 69 GLU A O 1
ATOM 553 N N . ALA A 1 70 ? -8.586 19.875 -4.98 1 97.88 70 ALA A N 1
ATOM 554 C CA . ALA A 1 70 ? -8.734 18.469 -4.582 1 97.88 70 ALA A CA 1
ATOM 555 C C . ALA A 1 70 ? -9.742 18.328 -3.449 1 97.88 70 ALA A C 1
ATOM 557 O O . ALA A 1 70 ? -10.562 17.406 -3.451 1 97.88 70 ALA A O 1
ATOM 558 N N . PHE A 1 71 ? -9.641 19.203 -2.531 1 98.06 71 PHE A N 1
ATOM 559 C CA . PHE A 1 71 ? -10.578 19.188 -1.413 1 98.06 71 PHE A CA 1
ATOM 560 C C . PHE A 1 71 ? -12.008 19.438 -1.896 1 98.06 71 PHE A C 1
ATOM 562 O O . PHE A 1 71 ? -12.93 18.719 -1.504 1 98.06 71 PHE A O 1
ATOM 569 N N . SER A 1 72 ? -12.141 20.422 -2.707 1 96.06 72 SER A N 1
ATOM 570 C CA . SER A 1 72 ? -13.461 20.781 -3.225 1 96.06 72 SER A CA 1
ATOM 571 C C . SER A 1 72 ? -14.086 19.625 -3.996 1 96.06 72 SER A C 1
ATOM 573 O O . SER A 1 72 ? -15.297 19.406 -3.922 1 96.06 72 SER A O 1
ATOM 575 N N . ARG A 1 73 ? -13.289 18.906 -4.684 1 96.25 73 ARG A N 1
ATOM 576 C CA . ARG A 1 73 ? -13.766 17.781 -5.48 1 96.25 73 ARG A CA 1
ATOM 577 C C . ARG A 1 73 ? -13.898 16.516 -4.629 1 96.25 73 ARG A C 1
ATOM 579 O O . ARG A 1 73 ? -14.352 15.484 -5.109 1 96.25 73 ARG A O 1
ATOM 586 N N . ARG A 1 74 ? -13.438 16.625 -3.43 1 97.25 74 ARG A N 1
ATOM 587 C CA . ARG A 1 74 ? -13.438 15.508 -2.486 1 97.25 74 ARG A CA 1
ATOM 588 C C . ARG A 1 74 ? -12.562 14.367 -2.988 1 97.25 74 ARG A C 1
ATOM 590 O O . ARG A 1 74 ? -12.859 13.195 -2.74 1 97.25 74 ARG A O 1
ATOM 597 N N . ALA A 1 75 ? -11.586 14.672 -3.74 1 97.12 75 ALA A N 1
ATOM 598 C CA . ALA A 1 75 ? -10.633 13.695 -4.25 1 97.12 75 ALA A CA 1
ATOM 599 C C . ALA A 1 75 ? -9.523 13.43 -3.229 1 97.12 75 ALA A C 1
ATOM 601 O O . ALA A 1 75 ? -8.93 12.352 -3.213 1 97.12 75 ALA A O 1
ATOM 602 N N . ASP A 1 76 ? -9.234 14.383 -2.461 1 98.19 76 ASP A N 1
ATOM 603 C CA . ASP A 1 76 ? -8.273 14.398 -1.364 1 98.19 76 ASP A CA 1
ATOM 604 C C . ASP A 1 76 ? -8.625 15.469 -0.338 1 98.19 76 ASP A C 1
ATOM 606 O O . ASP A 1 76 ? -9.461 16.344 -0.602 1 98.19 76 ASP A O 1
ATOM 610 N N . PHE A 1 77 ? -7.984 15.328 0.852 1 98.5 77 PHE A N 1
ATOM 611 C CA . PHE A 1 77 ? -8.336 16.266 1.914 1 98.5 77 PHE A CA 1
ATOM 612 C C . PHE A 1 77 ? -7.09 16.828 2.572 1 98.5 77 PHE A C 1
ATOM 614 O O . PHE A 1 77 ? -6.855 16.625 3.764 1 98.5 77 PHE A O 1
ATOM 621 N N . PRO A 1 78 ? -6.312 17.594 1.792 1 98.69 78 PRO A N 1
ATOM 622 C CA . PRO A 1 78 ? -5.164 18.297 2.373 1 98.69 78 PRO A CA 1
ATOM 623 C C . PRO A 1 78 ? -5.578 19.469 3.258 1 98.69 78 PRO A C 1
ATOM 625 O O . PRO A 1 78 ? -6.492 20.219 2.908 1 98.69 78 PRO A O 1
ATOM 628 N N . LEU A 1 79 ? -4.895 19.625 4.398 1 98.81 79 LEU A N 1
ATOM 629 C CA . LEU A 1 79 ? -5.297 20.625 5.375 1 98.81 79 LEU A CA 1
ATOM 630 C C . LEU A 1 79 ? -4.09 21.422 5.871 1 98.81 79 LEU A C 1
ATOM 632 O O . LEU A 1 79 ? -2.99 20.875 5.984 1 98.81 79 LEU A O 1
ATOM 636 N N . LEU A 1 80 ? -4.336 22.672 6.16 1 98.81 80 LEU A N 1
ATOM 637 C CA . LEU A 1 80 ? -3.365 23.531 6.828 1 98.81 80 LEU A CA 1
ATOM 638 C C . LEU A 1 80 ? -3.656 23.625 8.32 1 98.81 80 LEU A C 1
ATOM 640 O O . LEU A 1 80 ? -4.816 23.734 8.727 1 98.81 80 LEU A O 1
ATOM 644 N N . ILE A 1 81 ? -2.594 23.516 9.039 1 98.88 81 ILE A N 1
ATOM 645 C CA . ILE A 1 81 ? -2.676 23.719 10.484 1 98.88 81 ILE A CA 1
ATOM 646 C C . ILE A 1 81 ? -2.242 25.141 10.844 1 98.88 81 ILE A C 1
ATOM 648 O O . ILE A 1 81 ? -1.086 25.516 10.633 1 98.88 81 ILE A O 1
ATOM 652 N N . THR A 1 82 ? -3.18 25.938 11.414 1 98.81 82 THR A N 1
ATOM 653 C CA . THR A 1 82 ? -2.863 27.312 11.766 1 98.81 82 THR A CA 1
ATOM 654 C C . THR A 1 82 ? -3.227 27.594 13.219 1 98.81 82 THR A C 1
ATOM 656 O O . THR A 1 82 ? -4.102 26.938 13.781 1 98.81 82 THR A O 1
ATOM 659 N N . LEU A 1 83 ? -2.457 28.516 13.797 1 98.75 83 LEU A N 1
ATOM 660 C CA . LEU A 1 83 ? -2.844 28.984 15.117 1 98.75 83 LEU A CA 1
ATOM 661 C C . LEU A 1 83 ? -4.125 29.812 15.047 1 98.75 83 LEU A C 1
ATOM 663 O O . LEU A 1 83 ? -4.258 30.688 14.18 1 98.75 83 LEU A O 1
ATOM 667 N N . ARG A 1 84 ? -4.984 29.578 15.977 1 97.25 84 ARG A N 1
ATOM 668 C CA . ARG A 1 84 ? -6.262 30.281 15.984 1 97.25 84 ARG A CA 1
ATOM 669 C C . 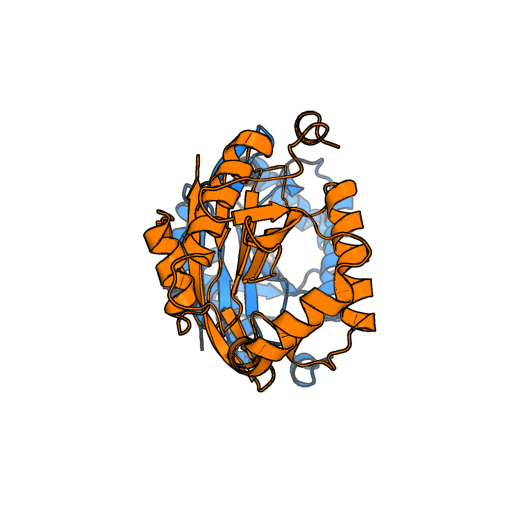ARG A 1 84 ? -6.059 31.781 16.219 1 97.25 84 ARG A C 1
ATOM 671 O O . ARG A 1 84 ? -6.77 32.594 15.641 1 97.25 84 ARG A O 1
ATOM 678 N N . ASP A 1 85 ? -5.176 32.125 16.969 1 96.69 85 ASP A N 1
ATOM 679 C CA . ASP A 1 85 ? -5.027 33.5 17.438 1 96.69 85 ASP A CA 1
ATOM 680 C C . ASP A 1 85 ? -4.324 34.375 16.391 1 96.69 85 ASP A C 1
ATOM 682 O O . ASP A 1 85 ? -4.605 35.562 16.266 1 96.69 85 ASP A O 1
ATOM 686 N N . SER A 1 86 ? -3.424 33.781 15.578 1 97.5 86 SER A N 1
ATOM 687 C CA . SER A 1 86 ? -2.59 34.594 14.703 1 97.5 86 SER A CA 1
ATOM 688 C C . SER A 1 86 ? -2.785 34.219 13.234 1 97.5 86 SER A C 1
ATOM 690 O O . SER A 1 86 ? -2.4 34.969 12.336 1 97.5 86 SER A O 1
ATOM 692 N N . GLY A 1 87 ? -3.279 33.031 13.031 1 97.5 87 GLY A N 1
ATOM 693 C CA . GLY A 1 87 ? -3.369 32.562 11.664 1 97.5 87 GLY A CA 1
ATOM 694 C C . GLY A 1 87 ? -2.057 32 11.141 1 97.5 87 GLY A C 1
ATOM 695 O O . GLY A 1 87 ? -1.971 31.578 9.984 1 97.5 87 GLY A O 1
ATOM 696 N N . THR A 1 88 ? -1.078 31.938 12.008 1 98.44 88 THR A N 1
ATOM 697 C CA . THR A 1 88 ? 0.242 31.453 11.617 1 98.44 88 THR A CA 1
ATOM 698 C C . THR A 1 88 ? 0.188 29.984 11.227 1 98.44 88 THR A C 1
ATOM 700 O O . THR A 1 88 ? -0.38 29.172 11.953 1 98.44 88 THR A O 1
ATOM 703 N N . ILE A 1 89 ? 0.74 29.703 10.039 1 98.75 89 ILE A N 1
ATOM 704 C CA . ILE A 1 89 ? 0.828 28.312 9.625 1 98.75 89 ILE A CA 1
ATOM 705 C C . ILE A 1 89 ? 1.891 27.594 10.445 1 98.75 89 ILE A C 1
ATOM 707 O O . ILE A 1 89 ? 3.057 28 10.453 1 98.75 89 ILE A O 1
ATOM 711 N N . VAL A 1 90 ? 1.485 26.531 11.117 1 98.81 90 VAL A N 1
ATOM 712 C CA . VAL A 1 90 ? 2.42 25.828 11.992 1 98.81 90 VAL A CA 1
ATOM 713 C C . VAL A 1 90 ? 2.65 24.406 11.484 1 98.81 90 VAL A C 1
ATOM 715 O O . VAL A 1 90 ? 3.336 23.609 12.125 1 98.81 90 VAL A O 1
ATOM 718 N N . GLY A 1 91 ? 2.033 24.047 10.359 1 98.44 91 GLY A N 1
ATOM 719 C CA . GLY A 1 91 ? 2.234 22.75 9.727 1 98.44 91 GLY A CA 1
ATOM 720 C C . GLY A 1 91 ? 1.141 22.391 8.742 1 98.44 91 GLY A C 1
ATOM 721 O O . GLY A 1 91 ? 0.335 23.25 8.367 1 98.44 91 GLY A O 1
ATOM 722 N N . SER A 1 92 ? 1.184 21.188 8.281 1 98.44 92 SER A N 1
ATOM 723 C CA . SER A 1 92 ? 0.174 20.656 7.371 1 98.44 92 SER A CA 1
ATOM 724 C C . SER A 1 92 ? -0.072 19.172 7.625 1 98.44 92 SER A C 1
ATOM 726 O O . SER A 1 92 ? 0.815 18.469 8.109 1 98.44 92 SER A O 1
ATOM 728 N N . SER A 1 93 ? -1.217 18.781 7.414 1 98.5 93 SER A N 1
ATOM 729 C CA . SER A 1 93 ? -1.671 17.391 7.469 1 98.5 93 SER A CA 1
ATOM 730 C C . SER A 1 93 ? -2.842 17.156 6.52 1 98.5 93 SER A C 1
ATOM 732 O O . SER A 1 93 ? -3.135 18 5.668 1 98.5 93 SER A O 1
ATOM 734 N N . GLY A 1 94 ? -3.455 16.016 6.672 1 98.56 94 GLY A N 1
ATOM 735 C CA . GLY A 1 94 ? -4.633 15.727 5.863 1 98.56 94 GLY A CA 1
ATOM 736 C C . GLY A 1 94 ? -4.918 14.242 5.746 1 98.56 94 GLY A C 1
ATOM 737 O O . GLY A 1 94 ? -4.234 13.422 6.363 1 98.56 94 GLY A O 1
ATOM 738 N N . LEU A 1 95 ? -5.949 13.992 5.109 1 98.75 95 LEU A N 1
ATOM 739 C CA . LEU A 1 95 ? -6.387 12.641 4.785 1 98.75 95 LEU A CA 1
ATOM 740 C C . LEU A 1 95 ? -6.332 12.398 3.281 1 98.75 95 LEU A C 1
ATOM 742 O O . LEU A 1 95 ? -7.02 13.07 2.514 1 98.75 95 LEU A O 1
ATOM 746 N N . HIS A 1 96 ? -5.578 11.398 2.92 1 98.38 96 HIS A N 1
ATOM 747 C CA . HIS A 1 96 ? -5.168 11.273 1.527 1 98.38 96 HIS A CA 1
ATOM 748 C C . HIS A 1 96 ? -5.551 9.906 0.964 1 98.38 96 HIS A C 1
ATOM 750 O O . HIS A 1 96 ? -5.816 8.969 1.722 1 98.38 96 HIS A O 1
ATOM 756 N N . ARG A 1 97 ? -5.645 9.797 -0.338 1 97.31 97 ARG A N 1
ATOM 757 C CA . ARG A 1 97 ? -5.824 8.562 -1.101 1 97.31 97 ARG A CA 1
ATOM 758 C C . ARG A 1 97 ? -7.035 7.781 -0.602 1 97.31 97 ARG A C 1
ATOM 760 O O . ARG A 1 97 ? -6.922 6.598 -0.265 1 97.31 97 ARG A O 1
ATOM 767 N N . PRO A 1 98 ? -8.148 8.445 -0.679 1 98 98 PRO A N 1
ATOM 768 C CA . PRO A 1 98 ? -9.352 7.746 -0.217 1 98 98 PRO A CA 1
ATOM 769 C C . PRO A 1 98 ? -9.688 6.523 -1.07 1 98 98 PRO A C 1
ATOM 771 O O . PRO A 1 98 ? -9.625 6.59 -2.301 1 98 98 PRO A O 1
ATOM 774 N N . ASP A 1 99 ? -9.914 5.449 -0.445 1 97.12 99 ASP A N 1
ATOM 775 C CA . ASP A 1 99 ? -10.57 4.27 -1.009 1 97.12 99 ASP A CA 1
ATOM 776 C C . ASP A 1 99 ? -11.938 4.051 -0.377 1 97.12 99 ASP A C 1
ATOM 778 O O . ASP A 1 99 ? -12.047 3.49 0.715 1 97.12 99 ASP A O 1
ATOM 782 N N . TRP A 1 100 ? -12.906 4.422 -1.079 1 95.88 100 TRP A N 1
ATOM 783 C CA . TRP A 1 100 ? -14.25 4.465 -0.504 1 95.88 100 TRP A CA 1
ATOM 784 C C . TRP A 1 100 ? -14.883 3.08 -0.496 1 95.88 100 TRP A C 1
ATOM 786 O O . TRP A 1 100 ? -15.914 2.867 0.148 1 95.88 100 TRP A O 1
ATOM 796 N N . SER A 1 101 ? -14.32 2.072 -1.084 1 92.94 101 SER A N 1
ATOM 797 C CA . SER A 1 101 ? -14.82 0.706 -1.016 1 92.94 101 SER A CA 1
ATOM 798 C C . SER A 1 101 ? -14.625 0.111 0.374 1 92.94 101 SER A C 1
ATOM 800 O O . SER A 1 101 ? -15.43 -0.704 0.829 1 92.94 101 SER A O 1
ATOM 802 N N . VAL A 1 102 ? -13.695 0.556 1.19 1 91.5 102 VAL A N 1
ATOM 803 C CA . VAL A 1 102 ? -13.344 0.036 2.51 1 91.5 102 VAL A CA 1
ATOM 804 C C . VAL A 1 102 ? -14.102 0.811 3.586 1 91.5 102 VAL A C 1
ATOM 806 O O . VAL A 1 102 ? -14.812 0.219 4.402 1 91.5 102 VAL A O 1
ATOM 809 N N . PRO A 1 103 ? -14.086 2.268 3.418 1 95.44 103 PRO A N 1
ATOM 810 C CA . PRO A 1 103 ? -13.461 3.582 3.229 1 95.44 103 PRO A CA 1
ATOM 811 C C . PRO A 1 103 ? -12.195 3.758 4.059 1 95.44 103 PRO A C 1
ATOM 813 O O . PRO A 1 103 ? -12.266 3.863 5.285 1 95.44 103 PRO A O 1
ATOM 816 N N . LYS A 1 104 ? -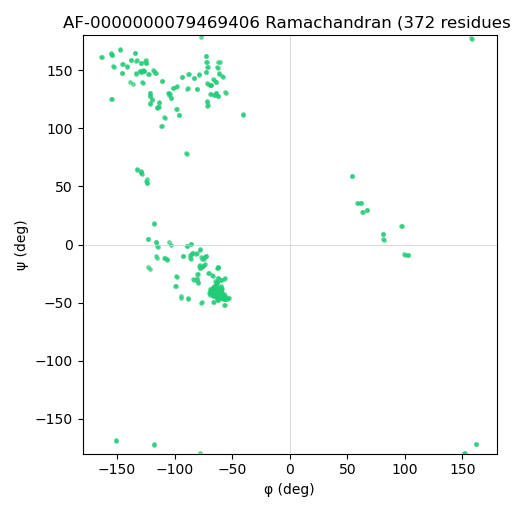11.109 3.846 3.559 1 98.56 104 LYS A N 1
ATOM 817 C CA . LYS A 1 104 ? -9.844 4.047 4.254 1 98.56 104 LYS A CA 1
ATOM 818 C C . LYS A 1 104 ? -9.055 5.203 3.643 1 98.56 104 LYS A C 1
ATOM 820 O O . LYS A 1 104 ? -9.195 5.492 2.453 1 98.56 104 LYS A O 1
ATOM 825 N N . LEU A 1 105 ? -8.305 5.879 4.484 1 98.75 105 LEU A N 1
ATOM 826 C CA . LEU A 1 105 ? -7.461 7.004 4.09 1 98.75 105 LEU A CA 1
ATOM 827 C C . LEU A 1 105 ? -6.105 6.938 4.781 1 98.75 105 LEU A C 1
ATOM 829 O O . LEU A 1 105 ? -5.973 6.324 5.844 1 98.75 105 LEU A O 1
ATOM 833 N N . GLU A 1 106 ? -5.172 7.602 4.188 1 98.88 106 GLU A N 1
ATOM 834 C CA . GLU A 1 106 ? -3.848 7.781 4.773 1 98.88 106 GLU A CA 1
ATOM 835 C C . GLU A 1 106 ? -3.707 9.164 5.402 1 98.88 106 GLU A C 1
ATOM 837 O O . GLU A 1 106 ? -4.141 10.164 4.82 1 98.88 106 GLU A O 1
ATOM 842 N N . ILE A 1 107 ? -3.168 9.18 6.574 1 98.88 107 ILE A N 1
ATOM 843 C CA . ILE A 1 107 ? -2.885 10.469 7.199 1 98.88 107 ILE A CA 1
ATOM 844 C C . ILE A 1 107 ? -1.376 10.688 7.27 1 98.88 107 ILE A C 1
ATOM 846 O O . ILE A 1 107 ? -0.614 9.742 7.488 1 98.88 107 ILE A O 1
ATOM 850 N N . GLY A 1 108 ? -0.923 11.836 7.039 1 98.12 108 GLY A N 1
ATOM 851 C CA . GLY A 1 108 ? 0.446 12.312 7.168 1 98.12 108 GLY A CA 1
ATOM 852 C C . GLY A 1 108 ? 0.536 13.766 7.582 1 98.12 108 GLY A C 1
ATOM 853 O O . GLY A 1 108 ? -0.47 14.477 7.586 1 98.12 108 GLY A O 1
ATOM 854 N N . TRP A 1 109 ? 1.8 14.18 7.973 1 98.38 109 TRP A N 1
ATOM 855 C CA . TRP A 1 109 ? 1.908 15.539 8.477 1 98.38 109 TRP A CA 1
ATOM 856 C C . TRP A 1 109 ? 3.359 16 8.477 1 98.38 109 TRP A C 1
ATOM 858 O O . TRP A 1 109 ? 4.281 15.195 8.367 1 98.38 109 TRP A O 1
ATOM 868 N N . TRP A 1 110 ? 3.504 17.219 8.531 1 97.88 110 TRP A N 1
ATOM 869 C CA . TRP A 1 110 ? 4.738 17.875 8.961 1 97.88 110 TRP A CA 1
ATOM 870 C C . TRP A 1 110 ? 4.438 19.109 9.805 1 97.88 110 TRP A C 1
ATOM 872 O O . TRP A 1 110 ? 3.34 19.672 9.727 1 97.88 110 TRP A O 1
ATOM 882 N N . GLY A 1 111 ? 5.375 19.469 10.688 1 98.06 111 GLY A N 1
ATOM 883 C CA . GLY A 1 111 ? 5.281 20.625 11.555 1 98.06 111 GLY A CA 1
ATOM 884 C C . GLY A 1 111 ? 6.363 21.656 11.281 1 98.06 111 GLY A C 1
ATOM 885 O O . GLY A 1 111 ? 7.5 21.312 10.961 1 98.06 111 GLY A O 1
ATOM 886 N N . ARG A 1 112 ? 5.977 22.859 11.484 1 98.44 112 ARG A N 1
ATOM 887 C CA . ARG A 1 112 ? 6.93 23.953 11.344 1 98.44 112 ARG A CA 1
ATOM 888 C C . ARG A 1 112 ? 7.969 23.906 12.461 1 98.44 112 ARG A C 1
ATOM 890 O O . ARG A 1 112 ? 7.621 23.922 13.641 1 98.44 112 ARG A O 1
ATOM 897 N N . SER A 1 113 ? 9.211 23.969 12.102 1 98 113 SER A N 1
ATOM 898 C CA . SER A 1 113 ? 10.312 23.703 13.016 1 98 113 SER A CA 1
ATOM 899 C C . SER A 1 113 ? 10.32 24.672 14.18 1 98 113 SER A C 1
ATOM 901 O O . SER A 1 113 ? 10.547 24.281 15.328 1 98 113 SER A O 1
ATOM 903 N N . THR A 1 114 ? 9.992 25.906 13.906 1 97.69 114 THR A N 1
ATOM 904 C CA . THR A 1 114 ? 10.055 26.938 14.938 1 97.69 114 THR A CA 1
ATOM 905 C C . THR A 1 114 ? 8.922 26.766 15.945 1 97.69 114 THR A C 1
ATOM 907 O O . THR A 1 114 ? 8.93 27.391 17.016 1 97.69 114 THR A O 1
ATOM 910 N N . TYR A 1 115 ? 8 25.922 15.664 1 97.75 115 TYR A N 1
ATOM 911 C CA . TYR A 1 115 ? 6.871 25.688 16.547 1 97.75 115 TYR A CA 1
ATOM 912 C C . TYR A 1 115 ? 6.855 24.25 17.047 1 97.75 115 TYR A C 1
ATOM 914 O O . TYR A 1 115 ? 5.832 23.766 17.531 1 97.75 115 TYR A O 1
ATOM 922 N N . ALA A 1 116 ? 7.938 23.578 16.938 1 95.44 116 ALA A N 1
ATOM 923 C CA . ALA A 1 116 ? 8.047 22.172 17.312 1 95.44 116 ALA A CA 1
ATOM 924 C C . ALA A 1 116 ? 8.016 22 18.828 1 95.44 116 ALA A C 1
ATOM 926 O O . ALA A 1 116 ? 8.305 22.938 19.562 1 95.44 116 ALA A O 1
ATOM 927 N N . LYS A 1 117 ? 7.633 20.797 19.266 1 95 117 LYS A N 1
ATOM 928 C CA . LYS A 1 117 ? 7.68 20.359 20.656 1 95 117 LYS A CA 1
ATOM 929 C C . LYS A 1 117 ? 6.699 21.141 21.516 1 95 117 LYS A C 1
ATOM 931 O O . LYS A 1 117 ? 7 21.484 22.656 1 95 117 LYS A O 1
ATOM 936 N N . ARG A 1 118 ? 5.605 21.594 20.938 1 96.94 118 ARG A N 1
ATOM 937 C CA . ARG A 1 118 ? 4.539 22.281 21.641 1 96.94 118 ARG A CA 1
ATOM 938 C C . ARG A 1 118 ? 3.248 21.469 21.625 1 96.94 118 ARG A C 1
ATOM 940 O O . ARG A 1 118 ? 2.209 21.938 22.094 1 96.94 118 ARG A O 1
ATOM 947 N N . GLY A 1 119 ? 3.281 20.344 20.969 1 98.06 119 GLY A N 1
ATOM 948 C CA . GLY A 1 119 ? 2.129 19.453 20.922 1 98.06 119 GLY A CA 1
ATOM 949 C C . GLY A 1 119 ? 1.091 19.875 19.906 1 98.06 119 GLY A C 1
ATOM 950 O O . GLY A 1 119 ? -0.025 19.359 19.891 1 98.06 119 GLY A O 1
ATOM 951 N N . LEU A 1 120 ? 1.42 20.859 19.078 1 98.69 120 LEU A N 1
ATOM 952 C CA . LEU A 1 120 ? 0.451 21.422 18.141 1 98.69 120 LEU A CA 1
ATOM 953 C C . LEU A 1 120 ? 0.089 20.422 17.062 1 98.69 120 LEU A C 1
ATOM 955 O O . LEU A 1 120 ? -1.085 20.266 16.703 1 98.69 120 LEU A O 1
ATOM 959 N N . VAL A 1 121 ? 1.068 19.75 16.562 1 98.62 121 VAL A N 1
ATOM 960 C CA . VAL A 1 121 ? 0.799 18.781 15.5 1 98.62 121 VAL A CA 1
ATOM 961 C C . VAL A 1 121 ? 0.017 17.594 16.062 1 98.62 121 VAL A C 1
ATOM 963 O O . VAL A 1 121 ? -0.912 17.094 15.43 1 98.62 121 VAL A O 1
ATOM 966 N N . THR A 1 122 ? 0.381 17.156 17.266 1 98.81 122 THR A N 1
ATOM 967 C CA . THR A 1 122 ? -0.382 16.094 17.922 1 98.81 122 THR A CA 1
ATOM 968 C C . THR A 1 122 ? -1.85 16.484 18.047 1 98.81 122 THR A C 1
ATOM 970 O O . THR A 1 122 ? -2.74 15.703 17.719 1 98.81 122 THR A O 1
ATOM 973 N N . GLU A 1 123 ? -2.068 17.703 18.5 1 98.88 123 GLU A N 1
ATOM 974 C CA . GLU A 1 123 ? -3.416 18.25 18.625 1 98.88 123 GLU A CA 1
ATOM 975 C C . GLU A 1 123 ? -4.141 18.234 17.281 1 98.88 123 GLU A C 1
ATOM 977 O O . GLU A 1 123 ? -5.312 17.859 17.203 1 98.88 123 GLU A O 1
ATOM 982 N N . ALA A 1 124 ? -3.492 18.594 16.266 1 98.88 124 ALA A N 1
ATOM 983 C CA . ALA A 1 124 ? -4.074 18.625 14.922 1 98.88 124 ALA A CA 1
ATOM 984 C C . ALA A 1 124 ? -4.426 17.234 14.43 1 98.88 124 ALA A C 1
ATOM 986 O O . ALA A 1 124 ? -5.527 17 13.93 1 98.88 124 ALA A O 1
ATOM 987 N N . VAL A 1 125 ? -3.459 16.312 14.555 1 98.88 125 VAL A N 1
ATOM 988 C CA . VAL A 1 125 ? -3.639 14.953 14.055 1 98.88 125 VAL A CA 1
ATOM 989 C C . VAL A 1 125 ? -4.824 14.297 14.766 1 98.88 125 VAL A C 1
ATOM 991 O O . VAL A 1 125 ? -5.645 13.641 14.125 1 98.88 125 VAL A O 1
ATOM 994 N N . GLU A 1 126 ? -4.93 14.492 16.031 1 98.88 126 GLU A N 1
ATOM 995 C CA . GLU A 1 126 ? -6.062 13.961 16.781 1 98.88 126 GLU A CA 1
ATOM 996 C C . GLU A 1 126 ? -7.387 14.469 16.219 1 98.88 126 GLU A C 1
ATOM 998 O O . GLU A 1 126 ? -8.32 13.695 16 1 98.88 126 GLU A O 1
ATOM 1003 N N . ALA A 1 127 ? -7.465 15.727 15.984 1 98.88 127 ALA A N 1
ATOM 1004 C CA . ALA A 1 127 ? -8.688 16.344 15.477 1 98.88 127 ALA A CA 1
ATOM 1005 C C . ALA A 1 127 ? -9 15.875 14.062 1 98.88 127 ALA A C 1
ATOM 1007 O O . ALA A 1 127 ? -10.164 15.664 13.719 1 98.88 127 ALA A O 1
ATOM 1008 N N . ILE A 1 128 ? -8 15.727 13.273 1 98.88 128 ILE A N 1
ATOM 1009 C CA . ILE A 1 128 ? -8.188 15.305 11.891 1 98.88 128 ILE A CA 1
ATOM 1010 C C . ILE A 1 128 ? -8.656 13.852 11.852 1 98.88 128 ILE A C 1
ATOM 1012 O O . ILE A 1 128 ? -9.492 13.484 11.016 1 98.88 128 ILE A O 1
ATOM 1016 N N . LEU A 1 129 ? -8.102 13.016 12.758 1 98.88 129 LEU A N 1
ATOM 1017 C CA . LEU A 1 129 ? -8.586 11.648 12.867 1 98.88 129 LEU A CA 1
ATOM 1018 C C . LEU A 1 129 ? -10.078 11.625 13.195 1 98.88 129 LEU A C 1
ATOM 1020 O O . LEU A 1 129 ? -10.852 10.906 12.555 1 98.88 129 LEU A O 1
ATOM 1024 N N . GLU A 1 130 ? -10.453 12.43 14.148 1 98.75 130 GLU A N 1
ATOM 1025 C CA . GLU A 1 130 ? -11.867 12.516 14.5 1 98.75 130 GLU A CA 1
ATOM 1026 C C . GLU A 1 130 ? -12.711 12.961 13.312 1 98.75 130 GLU A C 1
ATOM 1028 O O . GLU A 1 130 ? -13.766 12.391 13.047 1 98.75 130 GLU A O 1
ATOM 1033 N N . TYR A 1 131 ? -12.25 13.961 12.617 1 98.62 131 TYR A N 1
ATOM 1034 C CA . TYR A 1 131 ? -12.898 14.453 11.406 1 98.62 131 TYR A CA 1
ATOM 1035 C C . TYR A 1 131 ? -13.086 13.328 10.398 1 98.62 131 TYR A C 1
ATOM 1037 O O . TYR A 1 131 ? -14.164 13.172 9.82 1 98.62 131 TYR A O 1
ATOM 1045 N N . GLY A 1 132 ? -12.047 12.547 10.164 1 98.5 132 GLY A N 1
ATOM 1046 C CA . GLY A 1 132 ? -12.094 11.43 9.227 1 98.5 132 GLY A CA 1
ATOM 1047 C C . GLY A 1 132 ? -13.148 10.398 9.586 1 98.5 132 GLY A C 1
ATOM 1048 O O . GLY A 1 132 ? -13.875 9.914 8.719 1 98.5 132 GLY A O 1
ATOM 1049 N N . PHE A 1 133 ? -13.234 10.055 10.844 1 98.38 133 PHE A N 1
ATOM 1050 C CA . PHE A 1 133 ? -14.148 8.992 11.266 1 98.38 133 PHE A CA 1
ATOM 1051 C C . PHE A 1 133 ? -15.57 9.516 11.367 1 98.38 133 PHE A C 1
ATOM 1053 O O . PHE A 1 133 ? -16.531 8.805 11.039 1 98.38 133 PHE A O 1
ATOM 1060 N N . VAL A 1 134 ? -15.758 10.766 11.727 1 97.81 134 VAL A N 1
ATOM 1061 C CA . VAL A 1 134 ? -17.078 11.297 11.992 1 97.81 134 VAL A CA 1
ATOM 1062 C C . VAL A 1 134 ? -17.703 11.828 10.695 1 97.81 134 VAL A C 1
ATOM 1064 O O . VAL A 1 134 ? -18.828 11.492 10.359 1 97.81 134 VAL A O 1
ATOM 1067 N N . HIS A 1 135 ? -16.938 12.562 9.984 1 97.38 135 HIS A N 1
ATOM 1068 C CA . HIS A 1 135 ? -17.516 13.273 8.844 1 97.38 135 HIS A CA 1
ATOM 1069 C C . HIS A 1 135 ? -17.266 12.531 7.539 1 97.38 135 HIS A C 1
ATOM 1071 O O . HIS A 1 135 ? -18.109 12.547 6.637 1 97.38 135 HIS A O 1
ATOM 1077 N N . LEU A 1 136 ? -16.125 11.914 7.453 1 97.62 136 LEU A N 1
ATOM 1078 C CA . LEU A 1 136 ? -15.828 11.172 6.227 1 97.62 136 LEU A CA 1
ATOM 1079 C C . LEU A 1 136 ? -16.25 9.711 6.359 1 97.62 136 LEU A C 1
ATOM 1081 O O . LEU A 1 136 ? -16.156 8.945 5.398 1 97.62 136 LEU A O 1
ATOM 1085 N N . ARG A 1 137 ? -16.594 9.305 7.5 1 97.12 137 ARG A N 1
ATOM 1086 C CA . ARG A 1 137 ? -17.094 7.969 7.801 1 97.12 137 ARG A CA 1
ATOM 1087 C C . ARG A 1 137 ? -16.047 6.91 7.48 1 97.12 137 ARG A C 1
ATOM 1089 O O . ARG A 1 137 ? -16.359 5.855 6.926 1 97.12 137 ARG A O 1
ATOM 1096 N N . ALA A 1 138 ? -14.852 7.27 7.715 1 98.12 138 ALA A N 1
ATOM 1097 C CA . ALA A 1 138 ? -13.758 6.32 7.527 1 98.12 138 ALA A CA 1
ATOM 1098 C C . ALA A 1 138 ? -13.914 5.113 8.445 1 98.12 138 ALA A C 1
ATOM 1100 O O . ALA A 1 138 ? -14.414 5.238 9.562 1 98.12 138 ALA A O 1
ATOM 1101 N N . ARG A 1 139 ? -13.461 3.959 7.949 1 98.56 139 ARG A N 1
ATOM 1102 C CA . ARG A 1 139 ? -13.391 2.746 8.758 1 98.56 139 ARG A CA 1
ATOM 1103 C C . ARG A 1 139 ? -11.945 2.385 9.078 1 98.56 139 ARG A C 1
ATOM 1105 O O . ARG A 1 139 ? -11.688 1.545 9.945 1 98.56 139 ARG A O 1
ATOM 1112 N N . ARG A 1 140 ? -11.07 3.027 8.422 1 98.81 140 ARG A N 1
ATOM 1113 C CA . ARG A 1 140 ? -9.641 2.857 8.648 1 98.81 140 ARG A CA 1
ATOM 1114 C C . ARG A 1 140 ? -8.867 4.109 8.242 1 98.81 140 ARG A C 1
ATOM 1116 O O . ARG A 1 140 ? -9.055 4.629 7.141 1 98.81 140 ARG A O 1
ATOM 1123 N N . VAL A 1 141 ? -8.109 4.637 9.102 1 98.94 141 VAL A N 1
ATOM 1124 C CA . VAL A 1 141 ? -7.109 5.656 8.805 1 98.94 141 VAL A CA 1
ATOM 1125 C C . VAL A 1 141 ? -5.727 5.16 9.219 1 98.94 141 VAL A C 1
ATOM 1127 O O . VAL A 1 141 ? -5.543 4.688 10.352 1 98.94 141 VAL A O 1
ATOM 1130 N N . PHE A 1 142 ? -4.781 5.238 8.273 1 98.94 142 PHE A N 1
ATOM 1131 C CA . PHE A 1 142 ? -3.471 4.676 8.57 1 98.94 142 PHE A CA 1
ATOM 1132 C C . PHE A 1 142 ? -2.367 5.684 8.273 1 98.94 142 PHE A C 1
ATOM 1134 O O . PHE A 1 142 ? -2.592 6.668 7.566 1 98.94 142 PHE A O 1
ATOM 1141 N N . ALA A 1 143 ? -1.236 5.52 8.906 1 98.88 143 ALA A N 1
ATOM 1142 C CA . ALA A 1 143 ? -0.042 6.344 8.742 1 98.88 143 ALA A CA 1
ATOM 1143 C C . ALA A 1 143 ? 1.193 5.477 8.516 1 98.88 143 ALA A C 1
ATOM 1145 O O . ALA A 1 143 ? 1.3 4.375 9.055 1 98.88 143 ALA A O 1
ATOM 1146 N N . LEU A 1 144 ? 2.139 5.996 7.777 1 98.56 144 LEU A N 1
ATOM 1147 C CA . LEU A 1 144 ? 3.33 5.258 7.367 1 98.56 144 LEU A CA 1
ATOM 1148 C C . LEU A 1 144 ? 4.594 6.051 7.684 1 98.56 144 LEU A C 1
ATOM 1150 O O . LEU A 1 144 ? 5.387 6.344 6.789 1 98.56 144 LEU A O 1
ATOM 1154 N N . PRO A 1 145 ? 4.859 6.336 8.945 1 98.38 145 PRO A N 1
ATOM 1155 C CA . PRO A 1 145 ? 6.086 7.062 9.281 1 98.38 145 PRO A CA 1
ATOM 1156 C C . PRO A 1 145 ? 7.344 6.215 9.094 1 98.38 145 PRO A C 1
ATOM 1158 O O . PRO A 1 145 ? 7.293 4.988 9.234 1 98.38 145 PRO A O 1
ATOM 1161 N N . ASP A 1 146 ? 8.445 6.922 8.82 1 98.06 146 ASP A N 1
ATOM 1162 C CA . ASP A 1 146 ? 9.75 6.27 8.812 1 98.06 146 ASP A CA 1
ATOM 1163 C C . ASP A 1 146 ? 10.109 5.738 10.203 1 98.06 146 ASP A C 1
ATOM 1165 O O . ASP A 1 146 ? 9.883 6.414 11.203 1 98.06 146 ASP A O 1
ATOM 1169 N N . ASP A 1 147 ? 10.688 4.559 10.18 1 98.19 147 ASP A N 1
ATOM 1170 C CA . ASP A 1 147 ? 11.047 3.918 11.445 1 98.19 147 ASP A CA 1
ATOM 1171 C C . ASP A 1 147 ? 12.023 4.781 12.242 1 98.19 147 ASP A C 1
ATOM 1173 O O . ASP A 1 147 ? 12.008 4.762 13.477 1 98.19 147 ASP A O 1
ATOM 1177 N N . GLN A 1 148 ? 12.82 5.527 11.562 1 97.31 148 GLN A N 1
ATOM 1178 C CA . GLN A 1 148 ? 13.836 6.336 12.227 1 97.31 148 GLN A CA 1
ATOM 1179 C C . GLN A 1 148 ? 13.266 7.688 12.656 1 97.31 148 GLN A C 1
ATOM 1181 O O . GLN A 1 148 ? 13.93 8.445 13.367 1 97.31 148 GLN A O 1
ATOM 1186 N N . ASN A 1 149 ? 12.094 8.023 12.18 1 96.75 149 ASN A N 1
ATOM 1187 C CA . ASN A 1 149 ? 11.461 9.289 12.539 1 96.75 149 ASN A CA 1
ATOM 1188 C C . ASN A 1 149 ? 10.594 9.156 13.789 1 96.75 149 ASN A C 1
ATOM 1190 O O . ASN A 1 149 ? 9.367 9.188 13.703 1 96.75 149 ASN A O 1
ATOM 1194 N N . SER A 1 150 ? 11.258 9.133 14.922 1 97.12 150 SER A N 1
ATOM 1195 C CA . SER A 1 150 ? 10.562 8.891 16.188 1 97.12 150 SER A CA 1
ATOM 1196 C C . SER A 1 150 ? 9.562 10.008 16.484 1 97.12 150 SER A C 1
ATOM 1198 O O . SER A 1 150 ? 8.516 9.766 17.094 1 97.12 150 SER A O 1
ATOM 1200 N N . ALA A 1 151 ? 9.883 11.219 16.062 1 95.94 151 ALA A N 1
ATOM 1201 C CA . ALA A 1 151 ? 8.961 12.328 16.281 1 95.94 151 ALA A CA 1
ATOM 1202 C C . ALA A 1 151 ? 7.609 12.062 15.625 1 95.94 151 ALA A C 1
ATOM 1204 O O . ALA A 1 151 ? 6.559 12.375 16.188 1 95.94 151 ALA A O 1
ATOM 1205 N N . SER A 1 152 ? 7.629 11.469 14.492 1 97 152 SER A N 1
ATOM 1206 C CA . SER A 1 152 ? 6.402 11.203 13.742 1 97 152 SER A CA 1
ATOM 1207 C C . SER A 1 152 ? 5.641 10.023 14.336 1 97 152 SER A C 1
ATOM 1209 O O . SER A 1 152 ? 4.438 10.125 14.602 1 97 152 SER A O 1
ATOM 1211 N N . TRP A 1 153 ? 6.34 8.898 14.578 1 97.75 153 TRP A N 1
ATOM 1212 C CA . TRP A 1 153 ? 5.547 7.742 14.984 1 97.75 153 TRP A CA 1
ATOM 1213 C C . TRP A 1 153 ? 5.156 7.84 16.453 1 97.75 153 TRP A C 1
ATOM 1215 O O . TRP A 1 153 ? 4.199 7.199 16.891 1 97.75 153 TRP A O 1
ATOM 1225 N N . ARG A 1 154 ? 5.805 8.648 17.266 1 98.25 154 ARG A N 1
ATOM 1226 C CA . ARG A 1 154 ? 5.34 8.914 18.625 1 98.25 154 ARG A CA 1
ATOM 1227 C C . ARG A 1 154 ? 3.99 9.625 18.609 1 98.25 154 ARG A C 1
ATOM 1229 O O . ARG A 1 154 ? 3.168 9.4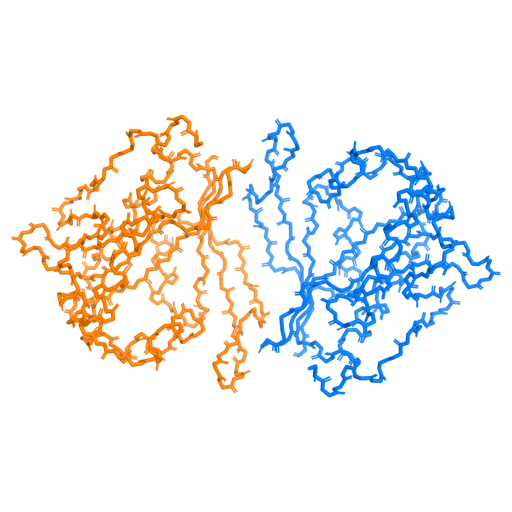14 19.5 1 98.25 154 ARG A O 1
ATOM 1236 N N . ILE A 1 155 ? 3.75 10.477 17.594 1 98.62 155 ILE A N 1
ATOM 1237 C CA . ILE A 1 155 ? 2.445 11.109 17.453 1 98.62 155 ILE A CA 1
ATOM 1238 C C . ILE A 1 155 ? 1.373 10.047 17.219 1 98.62 155 ILE A C 1
ATOM 1240 O O . ILE A 1 155 ? 0.294 10.109 17.812 1 98.62 155 ILE A O 1
ATOM 1244 N N . CYS A 1 156 ? 1.651 9.086 16.375 1 98.81 156 CYS A N 1
ATOM 1245 C CA . CYS A 1 156 ? 0.706 8 16.156 1 98.81 156 CYS A CA 1
ATOM 1246 C C . CYS A 1 156 ? 0.309 7.348 17.469 1 98.81 156 CYS A C 1
ATOM 1248 O O . CYS A 1 156 ? -0.875 7.129 17.734 1 98.81 156 CYS A O 1
ATOM 1250 N N . GLU A 1 157 ? 1.31 7.086 18.281 1 98.62 157 GLU A N 1
ATOM 1251 C CA . GLU A 1 157 ? 1.066 6.445 19.578 1 98.62 157 GLU A CA 1
ATOM 1252 C C . GLU A 1 157 ? 0.27 7.359 20.5 1 98.62 157 GLU A C 1
ATOM 1254 O O . GLU A 1 157 ? -0.674 6.914 21.156 1 98.62 157 GLU A O 1
ATOM 1259 N N . ARG A 1 158 ? 0.608 8.594 20.547 1 98.5 158 ARG A N 1
ATOM 1260 C CA . ARG A 1 158 ? -0.027 9.555 21.453 1 98.5 158 ARG A CA 1
ATOM 1261 C C . ARG A 1 158 ? -1.505 9.727 21.109 1 98.5 158 ARG A C 1
ATOM 1263 O O . ARG A 1 158 ? -2.334 9.906 22.016 1 98.5 158 ARG A O 1
ATOM 1270 N N . VAL A 1 159 ? -1.812 9.672 19.859 1 98.62 159 VAL A N 1
ATOM 1271 C CA . VAL A 1 159 ? -3.195 9.938 19.469 1 98.62 159 VAL A CA 1
ATOM 1272 C C . VAL A 1 159 ? -3.994 8.633 19.484 1 98.62 159 VAL A C 1
ATOM 1274 O O . VAL A 1 159 ? -5.172 8.617 19.125 1 98.62 159 VAL A O 1
ATOM 1277 N N . GLY A 1 160 ? -3.361 7.531 19.797 1 98.56 160 GLY A N 1
ATOM 1278 C CA . GLY A 1 160 ? -4.074 6.293 20.047 1 98.56 160 GLY A CA 1
ATOM 1279 C C . GLY A 1 160 ? -4.145 5.379 18.844 1 98.56 160 GLY A C 1
ATOM 1280 O O . GLY A 1 160 ? -4.977 4.473 18.781 1 98.56 160 GLY A O 1
ATOM 1281 N N . MET A 1 161 ? -3.354 5.582 17.859 1 98.81 161 MET A N 1
ATOM 1282 C CA . MET A 1 161 ? -3.297 4.637 16.75 1 98.81 161 MET A CA 1
ATOM 1283 C C . MET A 1 161 ? -2.6 3.348 17.172 1 98.81 161 MET A C 1
ATOM 1285 O O . MET A 1 161 ? -1.664 3.375 17.969 1 98.81 161 MET A O 1
ATOM 1289 N N . ASN A 1 162 ? -3.031 2.285 16.562 1 98.75 162 ASN A N 1
ATOM 1290 C CA . ASN A 1 162 ? -2.43 0.986 16.828 1 98.75 162 ASN A CA 1
ATOM 1291 C C . ASN A 1 162 ? -1.243 0.709 15.914 1 98.75 162 ASN A C 1
ATOM 1293 O O . ASN A 1 162 ? -1.308 0.976 14.711 1 98.75 162 ASN A O 1
ATOM 1297 N N . TYR A 1 163 ? -0.181 0.223 16.531 1 98.81 163 TYR A N 1
ATOM 1298 C CA . TYR A 1 163 ? 0.944 -0.275 15.758 1 98.81 163 TYR A CA 1
ATOM 1299 C C . TYR A 1 163 ? 0.593 -1.593 15.07 1 98.81 163 TYR A C 1
ATOM 1301 O O . TYR A 1 163 ? 0.299 -2.586 15.742 1 98.81 163 TYR A O 1
ATOM 1309 N N . GLU A 1 164 ? 0.662 -1.587 13.727 1 98.88 164 GLU A N 1
ATOM 1310 C CA . GLU A 1 164 ? 0.256 -2.787 13.008 1 98.88 164 GLU A CA 1
ATOM 1311 C C . GLU A 1 164 ? 1.467 -3.537 12.453 1 98.88 164 GLU A C 1
ATOM 1313 O O . GLU A 1 164 ? 1.341 -4.664 11.977 1 98.88 164 GLU A O 1
ATOM 1318 N N . GLY A 1 165 ? 2.607 -2.895 12.461 1 98.69 165 GLY A N 1
ATOM 1319 C CA . GLY A 1 165 ? 3.799 -3.635 12.078 1 98.69 165 GLY A CA 1
ATOM 1320 C C . GLY A 1 165 ? 4.879 -2.758 11.469 1 98.69 165 GLY A C 1
ATOM 1321 O O . GLY A 1 165 ? 4.738 -1.534 11.43 1 98.69 165 GLY A O 1
ATOM 1322 N N . LEU A 1 166 ? 5.961 -3.41 11.109 1 98.81 166 LEU A N 1
ATOM 1323 C CA . LEU A 1 166 ? 7.141 -2.791 10.516 1 98.81 166 LEU A CA 1
ATOM 1324 C C . LEU A 1 166 ? 7.438 -3.391 9.141 1 98.81 166 LEU A C 1
ATOM 1326 O O . LEU A 1 166 ? 7.629 -4.602 9.023 1 98.81 166 LEU A O 1
ATOM 1330 N N . MET A 1 167 ? 7.461 -2.6 8.141 1 98.75 167 MET A N 1
ATOM 1331 C CA . MET A 1 167 ? 7.797 -3.023 6.785 1 98.75 167 MET A CA 1
ATOM 1332 C C . MET A 1 167 ? 9.266 -2.76 6.48 1 98.75 167 MET A C 1
ATOM 1334 O O . MET A 1 167 ? 9.68 -1.608 6.336 1 98.75 167 MET A O 1
ATOM 1338 N N . ILE A 1 168 ? 10.008 -3.76 6.344 1 98.69 168 ILE A N 1
ATOM 1339 C CA . ILE A 1 168 ? 11.445 -3.656 6.137 1 98.69 168 ILE A CA 1
ATOM 1340 C C . ILE A 1 168 ? 11.734 -3.34 4.668 1 98.69 168 ILE A C 1
ATOM 1342 O O . ILE A 1 168 ? 11.117 -3.918 3.77 1 98.69 168 ILE A O 1
ATOM 1346 N N . HIS A 1 169 ? 12.641 -2.359 4.379 1 98.25 169 HIS A N 1
ATOM 1347 C CA . HIS A 1 169 ? 13.055 -1.972 3.033 1 98.25 169 HIS A CA 1
ATOM 1348 C C . HIS A 1 169 ? 11.859 -1.526 2.195 1 98.25 169 HIS A C 1
ATOM 1350 O O . HIS A 1 169 ? 11.797 -1.814 0.998 1 98.25 169 HIS A O 1
ATOM 1356 N N . GLU A 1 170 ? 10.914 -0.876 2.842 1 97.81 170 GLU A N 1
ATOM 1357 C CA . GLU A 1 170 ? 9.656 -0.537 2.178 1 97.81 170 GLU A CA 1
ATOM 1358 C C . GLU A 1 170 ? 9.812 0.702 1.301 1 97.81 170 GLU A C 1
ATOM 1360 O O . GLU A 1 170 ? 9.102 0.858 0.306 1 97.81 170 GLU A O 1
ATOM 1365 N N . ARG A 1 171 ? 10.711 1.557 1.567 1 96.88 171 ARG A N 1
ATOM 1366 C CA . ARG A 1 171 ? 10.922 2.789 0.817 1 96.88 171 ARG A CA 1
ATOM 1367 C C . ARG A 1 171 ? 12.406 3.006 0.523 1 96.88 171 ARG A C 1
ATOM 1369 O O . ARG A 1 171 ? 13.266 2.373 1.142 1 96.88 171 ARG A O 1
ATOM 1376 N N . ALA A 1 172 ? 12.617 3.943 -0.428 1 95.88 172 ALA A N 1
ATOM 1377 C CA . ALA A 1 172 ? 14 4.301 -0.756 1 95.88 172 ALA A CA 1
ATOM 1378 C C . ALA A 1 172 ? 14.195 5.812 -0.696 1 95.88 172 ALA A C 1
ATOM 1380 O O . ALA A 1 172 ? 13.336 6.578 -1.139 1 95.88 172 ALA A O 1
ATOM 1381 N N . GLU A 1 173 ? 15.32 6.168 -0.161 1 93.94 173 GLU A N 1
ATOM 1382 C CA . GLU A 1 173 ? 15.789 7.543 -0.289 1 93.94 173 GLU A CA 1
ATOM 1383 C C . GLU A 1 173 ? 16.281 7.832 -1.707 1 93.94 173 GLU A C 1
ATOM 1385 O O . GLU A 1 173 ? 16.531 6.906 -2.479 1 93.94 173 GLU A O 1
ATOM 1390 N N . PRO A 1 174 ? 16.359 9.094 -1.989 1 90.69 174 PRO A N 1
ATOM 1391 C CA . PRO A 1 174 ? 16.844 9.43 -3.332 1 90.69 174 PRO A CA 1
ATOM 1392 C C . PRO A 1 174 ? 18.219 8.836 -3.641 1 90.69 174 PRO A C 1
ATOM 1394 O O . PRO A 1 174 ? 18.516 8.523 -4.797 1 90.69 174 PRO A O 1
ATOM 1397 N N . ASP A 1 175 ? 19.047 8.641 -2.617 1 90.94 175 ASP A N 1
ATOM 1398 C CA . ASP A 1 175 ? 20.391 8.117 -2.834 1 90.94 175 ASP A CA 1
ATOM 1399 C C . ASP A 1 175 ? 20.391 6.59 -2.877 1 90.94 175 ASP A C 1
ATOM 1401 O O . ASP A 1 175 ? 21.438 5.961 -2.963 1 90.94 175 ASP A O 1
ATOM 1405 N N . GLY A 1 176 ? 19.281 6.023 -2.732 1 92.44 176 GLY A N 1
ATOM 1406 C CA . GLY A 1 176 ? 19.156 4.578 -2.865 1 92.44 176 GLY A CA 1
ATOM 1407 C C . GLY A 1 176 ? 19.109 3.857 -1.532 1 92.44 176 GLY A C 1
ATOM 1408 O O . GLY A 1 176 ? 18.844 2.652 -1.48 1 92.44 176 GLY A O 1
ATOM 1409 N N . THR A 1 177 ? 19.375 4.609 -0.47 1 95.31 177 THR A N 1
ATOM 1410 C CA . THR A 1 177 ? 19.312 3.988 0.848 1 95.31 177 THR A CA 1
ATOM 1411 C C . THR A 1 177 ? 17.906 3.488 1.148 1 95.31 177 THR A C 1
ATOM 1413 O O . THR A 1 177 ? 16.938 4.227 0.99 1 95.31 177 THR A O 1
ATOM 1416 N N . LEU A 1 178 ? 17.859 2.209 1.521 1 96.88 178 LEU A N 1
ATOM 1417 C CA . LEU A 1 178 ? 16.562 1.637 1.834 1 96.88 178 LEU A CA 1
ATOM 1418 C C . LEU A 1 178 ? 16.156 1.963 3.268 1 96.88 178 LEU A C 1
ATOM 1420 O O . LEU A 1 178 ? 17 2.02 4.16 1 96.88 178 LEU A O 1
ATOM 1424 N N . ARG A 1 179 ? 14.844 2.199 3.412 1 97.25 179 ARG A N 1
ATOM 1425 C CA . ARG A 1 179 ? 14.289 2.586 4.703 1 97.25 179 ARG A CA 1
ATOM 1426 C C . ARG A 1 179 ? 13.141 1.664 5.098 1 97.25 179 ARG A C 1
ATOM 1428 O O . ARG A 1 179 ? 12.461 1.104 4.238 1 97.25 179 ARG A O 1
ATOM 1435 N N . ASP A 1 180 ? 13.039 1.532 6.426 1 98.31 180 ASP A N 1
ATOM 1436 C CA . ASP A 1 180 ? 11.922 0.789 6.988 1 98.31 180 ASP A CA 1
ATOM 1437 C C . ASP A 1 180 ? 10.766 1.725 7.352 1 98.31 180 ASP A C 1
ATOM 1439 O O . ASP A 1 180 ? 10.992 2.857 7.781 1 98.31 180 ASP A O 1
ATOM 1443 N N . THR A 1 181 ? 9.555 1.23 7.164 1 98.5 181 THR A N 1
ATOM 1444 C CA . THR A 1 181 ? 8.352 2.021 7.398 1 98.5 181 THR A CA 1
ATOM 1445 C C . THR A 1 181 ? 7.477 1.374 8.469 1 98.5 181 THR A C 1
ATOM 1447 O O . THR A 1 181 ? 7.129 0.195 8.367 1 98.5 181 THR A O 1
ATOM 1450 N N . ARG A 1 182 ? 7.152 2.09 9.492 1 98.75 182 ARG A N 1
ATOM 1451 C CA . ARG A 1 182 ? 6.176 1.622 10.469 1 98.75 182 ARG A CA 1
ATOM 1452 C C . ARG A 1 182 ? 4.754 1.81 9.953 1 98.75 182 ARG A C 1
ATOM 1454 O O . ARG A 1 182 ? 4.473 2.768 9.227 1 98.75 182 ARG A O 1
ATOM 1461 N N . LEU A 1 183 ? 3.965 0.906 10.344 1 98.81 183 LEU A N 1
ATOM 1462 C CA . LEU A 1 183 ? 2.553 0.973 9.992 1 98.81 183 LEU A CA 1
ATOM 1463 C C . LEU A 1 183 ? 1.688 1.155 11.234 1 98.81 183 LEU A C 1
ATOM 1465 O O . LEU A 1 183 ? 1.7 0.312 12.133 1 98.81 183 LEU A O 1
ATOM 1469 N N . TYR A 1 184 ? 0.977 2.277 11.281 1 98.94 184 TYR A N 1
ATOM 1470 C CA . TYR A 1 184 ? -0.016 2.561 12.312 1 98.94 184 TYR A CA 1
ATOM 1471 C C . TYR A 1 184 ? -1.402 2.729 11.695 1 98.94 184 TYR A C 1
ATOM 1473 O O . TYR A 1 184 ? -1.535 3.195 10.562 1 98.94 184 TYR A O 1
ATOM 1481 N N . ALA A 1 185 ? -2.389 2.357 12.5 1 98.94 185 ALA A N 1
ATOM 1482 C CA . ALA A 1 185 ? -3.746 2.578 12.016 1 98.94 185 ALA A CA 1
ATOM 1483 C C . ALA A 1 185 ? -4.723 2.76 13.172 1 98.94 185 ALA A C 1
ATOM 1485 O O . ALA A 1 185 ? -4.438 2.357 14.305 1 98.94 185 ALA A O 1
ATOM 1486 N N . MET A 1 186 ? -5.742 3.447 12.922 1 98.88 186 MET A N 1
ATOM 1487 C CA . MET A 1 186 ? -6.941 3.523 13.75 1 98.88 186 MET A CA 1
ATOM 1488 C C . MET A 1 186 ? -8.172 3.084 12.969 1 98.88 186 MET A C 1
ATOM 1490 O O . MET A 1 186 ? -8.367 3.494 11.82 1 98.88 186 MET A O 1
ATOM 1494 N N . VAL A 1 187 ? -8.977 2.139 13.625 1 98.56 187 VAL A N 1
ATOM 1495 C CA . VAL A 1 187 ? -10.125 1.595 12.914 1 98.56 187 VAL A CA 1
ATOM 1496 C C . VAL A 1 187 ? -11.391 1.8 13.734 1 98.56 187 VAL A C 1
ATOM 1498 O O . VAL A 1 187 ? -11.328 2.025 14.945 1 98.56 187 VAL A O 1
ATOM 1501 N N . ARG A 1 188 ? -12.508 1.81 13.07 1 94.88 188 ARG A N 1
ATOM 1502 C CA . ARG A 1 188 ? -13.82 1.846 13.688 1 94.88 188 ARG A CA 1
ATOM 1503 C C . ARG A 1 188 ? -14.766 0.847 13.031 1 94.88 188 ARG A C 1
ATOM 1505 O O . ARG A 1 188 ? -14.609 0.522 11.852 1 94.88 188 ARG A O 1
ATOM 1512 N N . MET B 1 1 ? 14.156 0.781 -19.672 1 76 1 MET B N 1
ATOM 1513 C CA . MET B 1 1 ? 14.195 -0.539 -19.047 1 76 1 MET B CA 1
ATOM 1514 C C . MET B 1 1 ? 15.539 -0.783 -18.375 1 76 1 MET B C 1
ATOM 1516 O O . MET B 1 1 ? 16.578 -0.363 -18.891 1 76 1 MET B O 1
ATOM 1520 N N . ARG B 1 2 ? 15.383 -1.398 -17.156 1 81.38 2 ARG B N 1
ATOM 1521 C CA . ARG B 1 2 ? 16.609 -1.682 -16.422 1 81.38 2 ARG B CA 1
ATOM 1522 C C . ARG B 1 2 ? 17.453 -2.725 -17.156 1 81.38 2 ARG B C 1
ATOM 1524 O O . ARG B 1 2 ? 16.906 -3.676 -17.719 1 81.38 2 ARG B O 1
ATOM 1531 N N . GLU B 1 3 ? 18.75 -2.541 -17.125 1 83.88 3 GLU B N 1
ATOM 1532 C CA . GLU B 1 3 ? 19.672 -3.377 -17.891 1 83.88 3 GLU B CA 1
ATOM 1533 C C . GLU B 1 3 ? 19.562 -4.844 -17.469 1 83.88 3 GLU B C 1
ATOM 1535 O O . GLU B 1 3 ? 19.625 -5.738 -18.312 1 83.88 3 GLU B O 1
ATOM 1540 N N . TRP B 1 4 ? 19.391 -5.074 -16.219 1 85.62 4 TRP B N 1
ATOM 1541 C CA . TRP B 1 4 ? 19.406 -6.445 -15.727 1 85.62 4 TRP B CA 1
ATOM 1542 C C . TRP B 1 4 ? 18.125 -7.172 -16.094 1 85.62 4 TRP B C 1
ATOM 1544 O O . TRP B 1 4 ? 18.031 -8.391 -15.93 1 85.62 4 TRP B O 1
ATOM 1554 N N . LEU B 1 5 ? 17.172 -6.469 -16.531 1 91.12 5 LEU B N 1
ATOM 1555 C CA . LEU B 1 5 ? 15.898 -7.074 -16.906 1 91.12 5 LEU B CA 1
ATOM 1556 C C . LEU B 1 5 ? 15.93 -7.582 -18.344 1 91.12 5 LEU B C 1
ATOM 1558 O O . LEU B 1 5 ? 15.008 -8.273 -18.781 1 91.12 5 LEU B O 1
ATOM 1562 N N . GLN B 1 6 ? 16.906 -7.297 -19.109 1 88.88 6 GLN B N 1
ATOM 1563 C CA . GLN B 1 6 ? 16.969 -7.594 -20.531 1 88.88 6 GLN B CA 1
ATOM 1564 C C . GLN B 1 6 ? 17.062 -9.102 -20.781 1 88.88 6 GLN B C 1
ATOM 1566 O O . GLN B 1 6 ? 16.438 -9.617 -21.703 1 88.88 6 GLN B O 1
ATOM 1571 N N . ASP B 1 7 ? 17.828 -9.812 -19.953 1 90.81 7 ASP B N 1
ATOM 1572 C CA . ASP B 1 7 ? 18.078 -11.227 -20.234 1 90.81 7 ASP B CA 1
ATOM 1573 C C . ASP B 1 7 ? 17.688 -12.094 -19.047 1 90.81 7 ASP B C 1
ATOM 1575 O O . ASP B 1 7 ? 18.453 -12.977 -18.625 1 90.81 7 ASP B O 1
ATOM 1579 N N . ILE B 1 8 ? 16.469 -11.906 -18.656 1 95.12 8 ILE B N 1
ATOM 1580 C CA . ILE B 1 8 ? 16.047 -12.75 -17.547 1 95.12 8 ILE B CA 1
ATOM 1581 C C . ILE B 1 8 ? 15.508 -14.07 -18.078 1 95.12 8 ILE B C 1
ATOM 1583 O O . ILE B 1 8 ? 14.945 -14.125 -19.172 1 95.12 8 ILE B O 1
ATOM 1587 N N . PRO B 1 9 ? 15.719 -15.164 -17.312 1 96.06 9 PRO B N 1
ATOM 1588 C CA . PRO B 1 9 ? 15.148 -16.438 -17.734 1 96.06 9 PRO B CA 1
ATOM 1589 C C . PRO B 1 9 ? 13.625 -16.391 -17.891 1 96.06 9 PRO B C 1
ATOM 1591 O O . PRO B 1 9 ? 12.945 -15.727 -17.094 1 96.06 9 PRO B O 1
ATOM 1594 N N . GLU B 1 10 ? 13.148 -17.062 -18.812 1 94.88 10 GLU B N 1
ATOM 1595 C CA . GLU B 1 10 ? 11.703 -17.062 -19.047 1 94.88 10 GLU B CA 1
ATOM 1596 C C . GLU B 1 10 ? 11.062 -18.344 -18.531 1 94.88 10 GLU B C 1
ATOM 1598 O O . GLU B 1 10 ? 9.852 -18.547 -18.688 1 94.88 10 GLU B O 1
ATOM 1603 N N . GLN B 1 11 ? 11.891 -19.188 -18 1 96.75 11 GLN B N 1
ATOM 1604 C CA . GLN B 1 11 ? 11.391 -20.422 -17.391 1 96.75 11 GLN B CA 1
ATOM 1605 C C . GLN B 1 11 ? 12.078 -20.703 -16.062 1 96.75 11 GLN B C 1
ATOM 1607 O O . GLN B 1 11 ? 13.289 -20.484 -15.93 1 96.75 11 GLN B O 1
ATOM 1612 N N . ILE B 1 12 ? 11.352 -21.094 -15.172 1 98.44 12 ILE B N 1
ATOM 1613 C CA . ILE B 1 12 ? 11.836 -21.578 -13.883 1 98.44 12 ILE B CA 1
ATOM 1614 C C . ILE B 1 12 ? 11.523 -23.078 -13.734 1 98.44 12 ILE B C 1
ATOM 1616 O O . ILE B 1 12 ? 10.352 -23.469 -13.734 1 98.44 12 ILE B O 1
ATOM 1620 N N . LEU B 1 13 ? 12.539 -23.844 -13.609 1 98.38 13 LEU B N 1
ATOM 1621 C CA . LEU B 1 13 ? 12.367 -25.281 -13.453 1 98.38 13 LEU B CA 1
ATOM 1622 C C . LEU B 1 13 ? 12.602 -25.703 -12.008 1 98.38 13 LEU B C 1
ATOM 1624 O O . LEU B 1 13 ? 13.562 -25.266 -11.375 1 98.38 13 LEU B O 1
ATOM 1628 N N . THR B 1 14 ? 11.672 -26.438 -11.508 1 98.44 14 THR B N 1
ATOM 1629 C CA . THR B 1 14 ? 11.844 -27.109 -10.219 1 98.44 14 THR B CA 1
ATOM 1630 C C . THR B 1 14 ? 11.766 -28.625 -10.383 1 98.44 14 THR B C 1
ATOM 1632 O O . THR B 1 14 ? 11.836 -29.141 -11.5 1 98.44 14 THR B O 1
ATOM 1635 N N . ASP B 1 15 ? 11.742 -29.328 -9.219 1 98.12 15 ASP B N 1
ATOM 1636 C CA . ASP B 1 15 ? 11.688 -30.781 -9.281 1 98.12 15 ASP B CA 1
ATOM 1637 C C . ASP B 1 15 ? 10.461 -31.266 -10.047 1 98.12 15 ASP B C 1
ATOM 1639 O O . ASP B 1 15 ? 10.547 -32.156 -10.891 1 98.12 15 ASP B O 1
ATOM 1643 N N . ARG B 1 16 ? 9.266 -30.625 -9.773 1 98.62 16 ARG B N 1
ATOM 1644 C CA . ARG B 1 16 ? 8.023 -31.141 -10.344 1 98.62 16 ARG B CA 1
ATOM 1645 C C . ARG B 1 16 ? 7.402 -30.141 -11.305 1 98.62 16 ARG B C 1
ATOM 1647 O O . ARG B 1 16 ? 6.504 -30.484 -12.078 1 98.62 16 ARG B O 1
ATOM 1654 N N . LEU B 1 17 ? 7.965 -28.859 -11.312 1 98.88 17 LEU B N 1
ATOM 1655 C CA . LEU B 1 17 ? 7.184 -27.812 -11.961 1 98.88 17 LEU B CA 1
ATOM 1656 C C . LEU B 1 17 ? 7.988 -27.141 -13.078 1 98.88 17 LEU B C 1
ATOM 1658 O O . LEU B 1 17 ? 9.219 -27.078 -13.008 1 98.88 17 LEU B O 1
ATOM 1662 N N . LEU B 1 18 ? 7.293 -26.719 -14.133 1 98.81 18 LEU B N 1
ATOM 1663 C CA . LEU B 1 18 ? 7.727 -25.703 -15.094 1 98.81 18 LEU B CA 1
ATOM 1664 C C . LEU B 1 18 ? 6.926 -24.422 -14.922 1 98.81 18 LEU B C 1
ATOM 1666 O O . LEU B 1 18 ? 5.73 -24.375 -15.227 1 98.81 18 LEU B O 1
ATOM 1670 N N . ILE B 1 19 ? 7.566 -23.422 -14.43 1 98.88 19 ILE B N 1
ATOM 1671 C CA . ILE B 1 19 ? 6.945 -22.109 -14.211 1 98.88 19 ILE B CA 1
ATOM 1672 C C . ILE B 1 19 ? 7.383 -21.141 -15.312 1 98.88 19 ILE B C 1
ATOM 1674 O O . ILE B 1 19 ? 8.578 -20.984 -15.57 1 98.88 19 ILE B O 1
ATOM 1678 N N . ARG B 1 20 ? 6.406 -20.516 -15.984 1 98.75 20 ARG B N 1
ATOM 1679 C CA . ARG B 1 20 ? 6.727 -19.719 -17.156 1 98.75 20 ARG B CA 1
ATOM 1680 C C . ARG B 1 20 ? 5.672 -18.641 -17.391 1 98.75 20 ARG B C 1
ATOM 1682 O O . ARG B 1 20 ? 4.566 -18.719 -16.844 1 98.75 20 ARG B O 1
ATOM 1689 N N . PRO B 1 21 ? 6.027 -17.656 -18.203 1 98.56 21 PRO B N 1
ATOM 1690 C CA . PRO B 1 21 ? 5 -16.688 -18.625 1 98.56 21 PRO B CA 1
ATOM 1691 C C . PRO B 1 21 ? 3.859 -17.344 -19.391 1 98.56 21 PRO B C 1
ATOM 1693 O O . PRO B 1 21 ? 4.016 -18.453 -19.922 1 98.56 21 PRO B O 1
ATOM 1696 N N . HIS B 1 22 ? 2.729 -16.625 -19.359 1 98.44 22 HIS B N 1
ATOM 1697 C CA . HIS B 1 22 ? 1.615 -17.016 -20.219 1 98.44 22 HIS B CA 1
ATOM 1698 C C . HIS B 1 22 ? 1.985 -16.922 -21.688 1 98.44 22 HIS B C 1
ATOM 1700 O O . HIS B 1 22 ? 2.857 -16.125 -22.062 1 98.44 22 HIS B O 1
ATOM 1706 N N . ARG B 1 23 ? 1.356 -17.719 -22.469 1 96.88 23 ARG B N 1
ATOM 1707 C CA . ARG B 1 23 ? 1.541 -17.688 -23.922 1 96.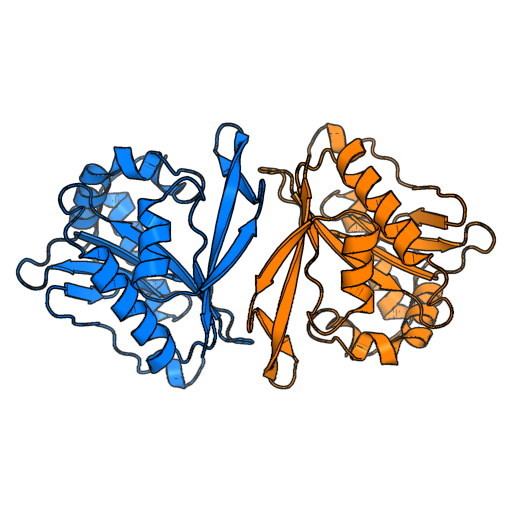88 23 ARG B CA 1
ATOM 1708 C C . ARG B 1 23 ? 0.199 -17.719 -24.641 1 96.88 23 ARG B C 1
ATOM 1710 O O . ARG B 1 23 ? -0.811 -18.141 -24.078 1 96.88 23 ARG B O 1
ATOM 1717 N N . GLN B 1 24 ? 0.357 -17.219 -25.891 1 96.69 24 GLN B N 1
ATOM 1718 C CA . GLN B 1 24 ? -0.796 -17.438 -26.766 1 96.69 24 GLN B CA 1
ATOM 1719 C C . GLN B 1 24 ? -1.151 -18.922 -26.844 1 96.69 24 GLN B C 1
ATOM 1721 O O . GLN B 1 24 ? -0.268 -19.781 -26.969 1 96.69 24 GLN B O 1
ATOM 1726 N N . GLY B 1 25 ? -2.477 -19.219 -26.641 1 97.62 25 GLY B N 1
ATOM 1727 C CA . GLY B 1 25 ? -2.912 -20.594 -26.719 1 97.62 25 GLY B CA 1
ATOM 1728 C C . GLY B 1 25 ? -3.145 -21.234 -25.359 1 97.62 25 GLY B C 1
ATOM 1729 O O . GLY B 1 25 ? -3.729 -22.312 -25.266 1 97.62 25 GLY B O 1
ATOM 1730 N N . ASP B 1 26 ? -2.764 -20.562 -24.297 1 98.44 26 ASP B N 1
ATOM 1731 C CA . ASP B 1 26 ? -2.941 -21.078 -22.938 1 98.44 26 ASP B CA 1
ATOM 1732 C C . ASP B 1 26 ? -4.395 -20.953 -22.484 1 98.44 26 ASP B C 1
ATOM 1734 O O . ASP B 1 26 ? -4.789 -21.531 -21.469 1 98.44 26 ASP B O 1
ATOM 1738 N N . GLY B 1 27 ? -5.148 -20.25 -23.188 1 98.44 27 GLY B N 1
ATOM 1739 C CA . GLY B 1 27 ? -6.449 -19.766 -22.734 1 98.44 27 GLY B CA 1
ATOM 1740 C C . GLY B 1 27 ? -7.375 -20.891 -22.297 1 98.44 27 GLY B C 1
ATOM 1741 O O . GLY B 1 27 ? -7.93 -20.844 -21.188 1 98.44 27 GLY B O 1
ATOM 1742 N N . ARG B 1 28 ? -7.562 -21.875 -23.125 1 98.31 28 ARG B N 1
ATOM 1743 C CA . ARG B 1 28 ? -8.492 -22.969 -22.844 1 98.31 28 ARG B CA 1
ATOM 1744 C C . ARG B 1 28 ? -8.047 -23.734 -21.609 1 98.31 28 ARG B C 1
ATOM 1746 O O . ARG B 1 28 ? -8.859 -24.031 -20.719 1 98.31 28 ARG B O 1
ATOM 1753 N N . ALA B 1 29 ? -6.785 -24.078 -21.547 1 98.62 29 ALA B N 1
ATOM 1754 C CA . ALA B 1 29 ? -6.266 -24.812 -20.406 1 98.62 29 ALA B CA 1
ATOM 1755 C C . ALA B 1 29 ? -6.383 -24 -19.109 1 98.62 29 ALA B C 1
ATOM 1757 O O . ALA B 1 29 ? -6.703 -24.547 -18.062 1 98.62 29 ALA B O 1
ATOM 1758 N N . LEU B 1 30 ? -6.098 -22.75 -19.203 1 98.62 30 LEU B N 1
ATOM 1759 C CA . LEU B 1 30 ? -6.242 -21.875 -18.047 1 98.62 30 LEU B CA 1
ATOM 1760 C C . LEU B 1 30 ? -7.699 -21.797 -17.609 1 98.62 30 LEU B C 1
ATOM 1762 O O . LEU B 1 30 ? -7.996 -21.859 -16.406 1 98.62 30 LEU B O 1
ATOM 1766 N N . HIS B 1 31 ? -8.562 -21.641 -18.578 1 98.62 31 HIS B N 1
ATOM 1767 C CA . HIS B 1 31 ? -9.984 -21.609 -18.266 1 98.62 31 HIS B CA 1
ATOM 1768 C C . HIS B 1 31 ? -10.422 -22.859 -17.516 1 98.62 31 HIS B C 1
ATOM 1770 O O . HIS B 1 31 ? -11.148 -22.781 -16.531 1 98.62 31 HIS B O 1
ATOM 1776 N N . ASP B 1 32 ? -9.977 -23.969 -17.969 1 98.5 32 ASP B N 1
ATOM 1777 C CA . ASP B 1 32 ? -10.305 -25.234 -17.297 1 98.5 32 ASP B CA 1
ATOM 1778 C C . ASP B 1 32 ? -9.836 -25.234 -15.844 1 98.5 32 ASP B C 1
ATOM 1780 O O . ASP B 1 32 ? -10.562 -25.656 -14.945 1 98.5 32 ASP B O 1
ATOM 1784 N N . ALA B 1 33 ? -8.672 -24.781 -15.648 1 98.62 33 ALA B N 1
ATOM 1785 C CA . ALA B 1 33 ? -8.117 -24.719 -14.305 1 98.62 33 ALA B CA 1
ATOM 1786 C C . ALA B 1 33 ? -8.93 -23.766 -13.422 1 98.62 33 ALA B C 1
ATOM 1788 O O . ALA B 1 33 ? -9.18 -24.062 -12.25 1 98.62 33 ALA B O 1
ATOM 1789 N N . ILE B 1 34 ? -9.273 -22.625 -13.961 1 98.25 34 ILE B N 1
ATOM 1790 C CA . ILE B 1 34 ? -10.07 -21.641 -13.234 1 98.25 34 ILE B CA 1
ATOM 1791 C C . ILE B 1 34 ? -11.422 -22.234 -12.859 1 98.25 34 ILE B C 1
ATOM 1793 O O . ILE B 1 34 ? -11.859 -22.156 -11.711 1 98.25 34 ILE B O 1
ATOM 1797 N N . MET B 1 35 ? -12.016 -22.922 -13.797 1 98 35 MET B N 1
ATOM 1798 C CA . MET B 1 35 ? -13.328 -23.5 -13.539 1 98 35 MET B CA 1
ATOM 1799 C C . MET B 1 35 ? -13.234 -24.594 -12.492 1 98 35 MET B C 1
ATOM 1801 O O . MET B 1 35 ? -14.125 -24.734 -11.648 1 98 35 MET B O 1
ATOM 1805 N N . ASP B 1 36 ? -12.211 -25.312 -12.539 1 97.88 36 ASP B N 1
ATOM 1806 C CA . ASP B 1 36 ? -11.961 -26.359 -11.57 1 97.88 36 ASP B CA 1
ATOM 1807 C C . ASP B 1 36 ? -11.82 -25.797 -10.156 1 97.88 36 ASP B C 1
ATOM 1809 O O . ASP B 1 36 ? -11.992 -26.516 -9.172 1 97.88 36 ASP B O 1
ATOM 1813 N N . SER B 1 37 ? -11.531 -24.484 -10.07 1 97.94 37 SER B N 1
ATOM 1814 C CA . SER B 1 37 ? -11.148 -23.891 -8.789 1 97.94 37 SER B CA 1
ATOM 1815 C C . SER B 1 37 ? -12.078 -22.734 -8.43 1 97.94 37 SER B C 1
ATOM 1817 O O . SER B 1 37 ? -11.828 -22.031 -7.449 1 97.94 37 SER B O 1
ATOM 1819 N N . LEU B 1 38 ? -13.07 -22.516 -9.211 1 97.25 38 LEU B N 1
ATOM 1820 C CA . LEU B 1 38 ? -13.859 -21.281 -9.172 1 97.25 38 LEU B CA 1
ATOM 1821 C C . LEU B 1 38 ? -14.492 -21.094 -7.797 1 97.25 38 LEU B C 1
ATOM 1823 O O . LEU B 1 38 ? -14.5 -19.969 -7.27 1 97.25 38 LEU B O 1
ATOM 1827 N N . ALA B 1 39 ? -14.984 -22.156 -7.16 1 96.19 39 ALA B N 1
ATOM 1828 C CA . ALA B 1 39 ? -15.602 -22.047 -5.84 1 96.19 39 ALA B CA 1
ATOM 1829 C C . ALA B 1 39 ? -14.594 -21.578 -4.797 1 96.19 39 ALA B C 1
ATOM 1831 O O . ALA B 1 39 ? -14.914 -20.719 -3.969 1 96.19 39 ALA B O 1
ATOM 1832 N N . ASP B 1 40 ? -13.438 -22.078 -4.832 1 95.81 40 ASP B N 1
ATOM 1833 C CA . ASP B 1 40 ? -12.398 -21.688 -3.883 1 95.81 40 ASP B CA 1
ATOM 1834 C C . ASP B 1 40 ? -11.93 -20.266 -4.129 1 95.81 40 ASP B C 1
ATOM 1836 O O . ASP B 1 40 ? -11.703 -19.5 -3.184 1 95.81 40 ASP B O 1
ATOM 1840 N N . LEU B 1 41 ? -11.773 -19.938 -5.383 1 95.38 41 LEU B N 1
ATOM 1841 C CA . LEU B 1 41 ? -11.336 -18.594 -5.746 1 95.38 41 LEU B CA 1
ATOM 1842 C C . LEU B 1 41 ? -12.352 -17.547 -5.297 1 95.38 41 LEU B C 1
ATOM 1844 O O . LEU B 1 41 ? -11.977 -16.484 -4.816 1 95.38 41 LEU B O 1
ATOM 1848 N N . ARG B 1 42 ? -13.57 -17.859 -5.383 1 94.88 42 ARG B N 1
ATOM 1849 C CA . ARG B 1 42 ? -14.648 -16.922 -5.082 1 94.88 42 ARG B CA 1
ATOM 1850 C C . ARG B 1 42 ? -14.836 -16.766 -3.576 1 94.88 42 ARG B C 1
ATOM 1852 O O . ARG B 1 42 ? -15.633 -15.938 -3.125 1 94.88 42 ARG B O 1
ATOM 1859 N N . ARG B 1 43 ? -14.094 -17.547 -2.758 1 93.19 43 ARG B N 1
ATOM 1860 C CA . ARG B 1 43 ? -14.102 -17.359 -1.31 1 93.19 43 ARG B CA 1
ATOM 1861 C C . ARG B 1 43 ? -13.328 -16.109 -0.91 1 93.19 43 ARG B C 1
ATOM 1863 O O . ARG B 1 43 ? -13.484 -15.609 0.205 1 93.19 43 ARG B O 1
ATOM 1870 N N . TRP B 1 44 ? -12.555 -15.648 -1.798 1 92.12 44 TRP B N 1
ATOM 1871 C CA . TRP B 1 44 ? -11.688 -14.523 -1.494 1 92.12 44 TRP B CA 1
ATOM 1872 C C . TRP B 1 44 ? -11.828 -13.422 -2.545 1 92.12 44 TRP B C 1
ATOM 1874 O O . TRP B 1 44 ? -10.844 -13 -3.146 1 92.12 44 TRP B O 1
ATOM 1884 N N . PRO B 1 45 ? -12.906 -12.922 -2.67 1 87.62 45 PRO B N 1
ATOM 1885 C CA . PRO B 1 45 ? -13.148 -11.969 -3.756 1 87.62 45 PRO B CA 1
ATOM 1886 C C . PRO B 1 45 ? -12.367 -10.664 -3.588 1 87.62 45 PRO B C 1
ATOM 1888 O O . PRO B 1 45 ? -12.062 -10 -4.578 1 87.62 45 PRO B O 1
ATOM 1891 N N . ALA B 1 46 ? -12.055 -10.328 -2.389 1 83.69 46 ALA B N 1
ATOM 1892 C CA . ALA B 1 46 ? -11.266 -9.117 -2.174 1 83.69 46 ALA B CA 1
ATOM 1893 C C . ALA B 1 46 ? -9.891 -9.242 -2.818 1 83.69 46 ALA B C 1
ATOM 1895 O O . ALA B 1 46 ? -9.344 -8.258 -3.312 1 83.69 46 ALA B O 1
ATOM 1896 N N . ALA B 1 47 ? -9.414 -10.391 -2.83 1 85.75 47 ALA B N 1
ATOM 1897 C CA . ALA B 1 47 ? -8.086 -10.641 -3.387 1 85.75 47 ALA B CA 1
ATOM 1898 C C . ALA B 1 47 ? -8.18 -11.18 -4.812 1 85.75 47 ALA B C 1
ATOM 1900 O O . ALA B 1 47 ? -7.277 -10.969 -5.621 1 85.75 47 ALA B O 1
ATOM 1901 N N . MET B 1 48 ? -9.273 -11.82 -5.078 1 89.31 48 MET B N 1
ATOM 1902 C CA . MET B 1 48 ? -9.453 -12.477 -6.367 1 89.31 48 MET B CA 1
ATOM 1903 C C . MET B 1 48 ? -10.719 -11.984 -7.059 1 89.31 48 MET B C 1
ATOM 1905 O O . MET B 1 48 ? -11.539 -12.789 -7.516 1 89.31 48 MET B O 1
ATOM 1909 N N . GLY B 1 49 ? -10.828 -10.719 -7.184 1 88.81 49 GLY B N 1
ATOM 1910 C CA . GLY B 1 49 ? -12.055 -10.109 -7.668 1 88.81 49 GLY B CA 1
ATOM 1911 C C . GLY B 1 49 ? -12.398 -10.523 -9.086 1 88.81 49 GLY B C 1
ATOM 1912 O O . GLY B 1 49 ? -13.578 -10.594 -9.445 1 88.81 49 GLY B O 1
ATOM 1913 N N . TRP B 1 50 ? -11.375 -10.828 -9.859 1 89 50 TRP B N 1
ATOM 1914 C CA . TRP B 1 50 ? -11.578 -11.234 -11.25 1 89 50 TRP B CA 1
ATOM 1915 C C . TRP B 1 50 ? -12.398 -12.516 -11.328 1 89 50 TRP B C 1
ATOM 1917 O O . TRP B 1 50 ? -13.008 -12.805 -12.359 1 89 50 TRP B O 1
ATOM 1927 N N . SER B 1 51 ? -12.484 -13.266 -10.305 1 91.31 51 SER B N 1
ATOM 1928 C CA . SER B 1 51 ? -13.164 -14.555 -10.297 1 91.31 51 SER B CA 1
ATOM 1929 C C . SER B 1 51 ? -14.68 -14.391 -10.281 1 91.31 51 SER B C 1
ATOM 1931 O O . SER B 1 51 ? -15.414 -15.336 -10.57 1 91.31 51 SER B O 1
ATOM 1933 N N . LEU B 1 52 ? -15.117 -13.227 -9.898 1 91.31 52 LEU B N 1
ATOM 1934 C CA . LEU B 1 52 ? -16.547 -12.992 -9.758 1 91.31 52 LEU B CA 1
ATOM 1935 C C . LEU B 1 52 ? -17.203 -12.766 -11.117 1 91.31 52 LEU B C 1
ATOM 1937 O O . LEU B 1 52 ? -18.422 -12.914 -11.258 1 91.31 52 LEU B O 1
ATOM 1941 N N . GLY B 1 53 ? -16.453 -12.414 -12.086 1 91.44 53 GLY B N 1
ATOM 1942 C CA . GLY B 1 53 ? -16.984 -12.172 -13.414 1 91.44 53 GLY B CA 1
ATOM 1943 C C . GLY B 1 53 ? -17.281 -13.438 -14.188 1 91.44 53 GLY B C 1
ATOM 1944 O O . GLY B 1 53 ? -17.078 -14.547 -13.672 1 91.44 53 GLY B O 1
ATOM 1945 N N . ASP B 1 54 ? -17.781 -13.203 -15.367 1 93.5 54 ASP B N 1
ATOM 1946 C CA . ASP B 1 54 ? -18.016 -14.336 -16.266 1 93.5 54 ASP B CA 1
ATOM 1947 C C . ASP B 1 54 ? -16.703 -14.961 -16.734 1 93.5 54 ASP B C 1
ATOM 1949 O O . ASP B 1 54 ? -15.742 -14.25 -17.016 1 93.5 54 ASP B O 1
ATOM 1953 N N . GLN B 1 55 ? -16.812 -16.281 -16.688 1 96.12 55 GLN B N 1
ATOM 1954 C CA . GLN B 1 55 ? -15.633 -17.031 -17.141 1 96.12 55 GLN B CA 1
ATOM 1955 C C . GLN B 1 55 ? -15.852 -17.625 -18.516 1 96.12 55 GLN B C 1
ATOM 1957 O O . GLN B 1 55 ? -16.922 -18.172 -18.797 1 96.12 55 GLN B O 1
ATOM 1962 N N . SER B 1 56 ? -14.828 -17.359 -19.391 1 97.62 56 SER B N 1
ATOM 1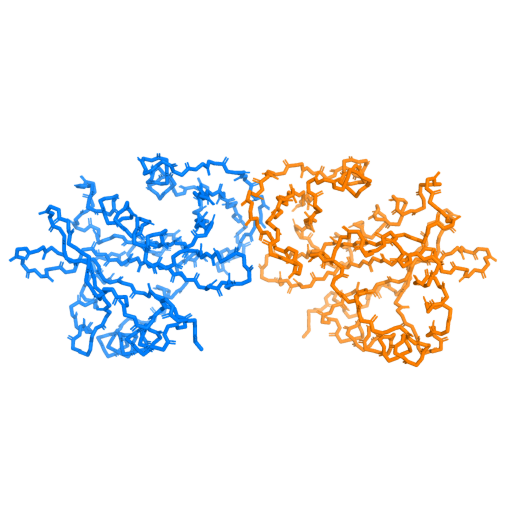963 C CA . SER B 1 56 ? -14.844 -17.953 -20.719 1 97.62 56 SER B CA 1
ATOM 1964 C C . SER B 1 56 ? -13.438 -18.297 -21.203 1 97.62 56 SER B C 1
ATOM 1966 O O . SER B 1 56 ? -12.461 -17.688 -20.75 1 97.62 56 SER B O 1
ATOM 1968 N N . ALA B 1 57 ? -13.391 -19.25 -22.094 1 97.88 57 ALA B N 1
ATOM 1969 C CA . ALA B 1 57 ? -12.094 -19.578 -22.688 1 97.88 57 ALA B CA 1
ATOM 1970 C C . ALA B 1 57 ? -11.508 -18.391 -23.438 1 97.88 57 ALA B C 1
ATOM 1972 O O . ALA B 1 57 ? -10.297 -18.156 -23.406 1 97.88 57 ALA B O 1
ATOM 1973 N N . GLN B 1 58 ? -12.352 -17.703 -24.094 1 97.81 58 GLN B N 1
ATOM 1974 C CA . GLN B 1 58 ? -11.906 -16.516 -24.812 1 97.81 58 GLN B CA 1
ATOM 1975 C C . GLN B 1 58 ? -11.352 -15.461 -23.859 1 97.81 58 GLN B C 1
ATOM 1977 O O . GLN B 1 58 ? -10.305 -14.859 -24.125 1 97.81 58 GLN B O 1
ATOM 1982 N N . GLY B 1 59 ? -12.07 -15.219 -22.781 1 97.75 59 GLY B N 1
ATOM 1983 C CA . GLY B 1 59 ? -11.57 -14.297 -21.781 1 97.75 59 GLY B CA 1
ATOM 1984 C C . GLY B 1 59 ? -10.234 -14.719 -21.188 1 97.75 59 GLY B C 1
ATOM 1985 O O . GLY B 1 59 ? -9.344 -13.883 -21 1 97.75 59 GLY B O 1
ATOM 1986 N N . SER B 1 60 ? -10.125 -15.984 -20.953 1 98.25 60 SER B N 1
ATOM 1987 C CA . SER B 1 60 ? -8.867 -16.516 -20.438 1 98.25 60 SER B CA 1
ATOM 1988 C C . SER B 1 60 ? -7.738 -16.344 -21.438 1 98.25 60 SER B C 1
ATOM 1990 O O . SER B 1 60 ? -6.605 -16.047 -21.062 1 98.25 60 SER B O 1
ATOM 1992 N N . GLU B 1 61 ? -8.031 -16.5 -22.688 1 98.44 61 GLU B N 1
ATOM 1993 C CA . GLU B 1 61 ? -7.023 -16.312 -23.719 1 98.44 61 GLU B CA 1
ATOM 1994 C C . GLU B 1 61 ? -6.586 -14.844 -23.797 1 98.44 61 GLU B C 1
ATOM 1996 O O . GLU B 1 61 ? -5.395 -14.555 -23.938 1 98.44 61 GLU B O 1
ATOM 2001 N N . GLU B 1 62 ? -7.48 -14 -23.75 1 98.12 62 GLU B N 1
ATOM 2002 C CA . GLU B 1 62 ? -7.16 -12.57 -23.75 1 98.12 62 GLU B CA 1
ATOM 2003 C C . GLU B 1 62 ? -6.289 -12.211 -22.547 1 98.12 62 GLU B C 1
ATOM 2005 O O . GLU B 1 62 ? -5.348 -11.422 -22.672 1 98.12 62 GLU B O 1
ATOM 2010 N N . PHE B 1 63 ? -6.715 -12.781 -21.484 1 97.75 63 PHE B N 1
ATOM 2011 C CA . PHE B 1 63 ? -5.914 -12.57 -20.281 1 97.75 63 PHE B CA 1
ATOM 2012 C C . PHE B 1 63 ? -4.492 -13.078 -20.469 1 97.75 63 PHE B C 1
ATOM 2014 O O . PHE B 1 63 ? -3.529 -12.391 -20.141 1 97.75 63 PHE B O 1
ATOM 2021 N N . CYS B 1 64 ? -4.332 -14.203 -21.031 1 98.44 64 CYS B N 1
ATOM 2022 C CA . CYS B 1 64 ? -3.018 -14.781 -21.281 1 98.44 64 CYS B CA 1
ATOM 2023 C C . CYS B 1 64 ? -2.182 -13.883 -22.188 1 98.44 64 CYS B C 1
ATOM 2025 O O . CYS B 1 64 ? -0.991 -13.688 -21.938 1 98.44 64 CYS B O 1
ATOM 2027 N N . ARG B 1 65 ? -2.74 -13.375 -23.156 1 98.19 65 ARG B N 1
ATOM 2028 C CA . ARG B 1 65 ? -2.031 -12.484 -24.078 1 98.19 65 ARG B CA 1
ATOM 2029 C C . ARG B 1 65 ? -1.578 -11.211 -23.359 1 98.19 65 ARG B C 1
ATOM 2031 O O . ARG B 1 65 ? -0.463 -10.734 -23.578 1 98.19 65 ARG B O 1
ATOM 2038 N N . ALA B 1 66 ? -2.447 -10.703 -22.578 1 98.19 66 ALA B N 1
ATOM 2039 C CA . ALA B 1 66 ? -2.094 -9.516 -21.797 1 98.19 66 ALA B CA 1
ATOM 2040 C C . ALA B 1 66 ? -0.929 -9.797 -20.859 1 98.19 66 ALA B C 1
ATOM 2042 O O . ALA B 1 66 ? -0.025 -8.977 -20.719 1 98.19 66 ALA B O 1
ATOM 2043 N N . CYS B 1 67 ? -1.006 -10.922 -20.219 1 98.31 67 CYS B N 1
ATOM 2044 C CA . CYS B 1 67 ? 0.067 -11.328 -19.328 1 98.31 67 CYS B CA 1
ATOM 2045 C C . CYS B 1 67 ? 1.384 -11.477 -20.078 1 98.31 67 CYS B C 1
ATOM 2047 O O . CYS B 1 67 ? 2.432 -11.047 -19.594 1 98.31 67 CYS B O 1
ATOM 2049 N N . SER B 1 68 ? 1.311 -12.117 -21.203 1 98 68 SER B N 1
ATOM 2050 C CA . SER B 1 68 ? 2.49 -12.281 -22.047 1 98 68 SER B CA 1
ATOM 2051 C C . SER B 1 68 ? 3.105 -10.938 -22.406 1 98 68 SER B C 1
ATOM 2053 O O . SER B 1 68 ? 4.324 -10.766 -22.344 1 98 68 SER B O 1
ATOM 2055 N N . GLU B 1 69 ? 2.311 -10.039 -22.781 1 97.88 69 GLU B N 1
ATOM 2056 C CA . GLU B 1 69 ? 2.766 -8.703 -23.156 1 97.88 69 GLU B CA 1
ATOM 2057 C C . GLU B 1 69 ? 3.406 -7.992 -21.969 1 97.88 69 GLU B C 1
ATOM 2059 O O . GLU B 1 69 ? 4.465 -7.371 -22.109 1 97.88 69 GLU B O 1
ATOM 2064 N N . ALA B 1 70 ? 2.771 -8.047 -20.844 1 97.88 70 ALA B N 1
ATOM 2065 C CA . ALA B 1 70 ? 3.303 -7.395 -19.656 1 97.88 70 ALA B CA 1
ATOM 2066 C C . ALA B 1 70 ? 4.672 -7.961 -19.281 1 97.88 70 ALA B C 1
ATOM 2068 O O . ALA B 1 70 ? 5.582 -7.211 -18.922 1 97.88 70 ALA B O 1
ATOM 2069 N N . PHE B 1 71 ? 4.766 -9.227 -19.375 1 98 71 PHE B N 1
ATOM 2070 C CA . PHE B 1 71 ? 6.039 -9.875 -19.094 1 98 71 PHE B CA 1
ATOM 2071 C C . PHE B 1 71 ? 7.113 -9.422 -20.078 1 98 71 PHE B C 1
ATOM 2073 O O . PHE B 1 71 ? 8.227 -9.078 -19.672 1 98 71 PHE B O 1
ATOM 2080 N N . SER B 1 72 ? 6.762 -9.438 -21.312 1 96.06 72 SER B N 1
ATOM 2081 C CA . SER B 1 72 ? 7.695 -9.062 -22.359 1 96.06 72 SER B CA 1
ATOM 2082 C C . SER B 1 72 ? 8.188 -7.629 -22.188 1 96.06 72 SER B C 1
ATOM 2084 O O . SER B 1 72 ? 9.352 -7.332 -22.438 1 96.06 72 SER B O 1
ATOM 2086 N N . ARG B 1 73 ? 7.324 -6.805 -21.734 1 96.19 73 ARG B N 1
ATOM 2087 C CA . ARG B 1 73 ? 7.656 -5.398 -21.547 1 96.19 73 ARG B CA 1
ATOM 2088 C C . ARG B 1 73 ? 8.32 -5.18 -20.188 1 96.19 73 ARG B C 1
ATOM 2090 O O . ARG B 1 73 ? 8.742 -4.066 -19.859 1 96.19 73 ARG B O 1
ATOM 2097 N N . ARG B 1 74 ? 8.328 -6.203 -19.406 1 97.25 74 ARG B N 1
ATOM 2098 C CA . ARG B 1 74 ? 8.883 -6.168 -18.062 1 97.25 74 ARG B CA 1
ATOM 2099 C C . ARG B 1 74 ? 8.102 -5.207 -17.172 1 97.25 74 ARG B C 1
ATOM 2101 O O . ARG B 1 74 ? 8.672 -4.574 -16.281 1 97.25 74 ARG B O 1
ATOM 2108 N N . ALA B 1 75 ? 6.887 -5.031 -17.469 1 97.12 75 ALA B N 1
ATOM 2109 C CA . ALA B 1 75 ? 5.996 -4.188 -16.672 1 97.12 75 ALA B CA 1
ATOM 2110 C C . ALA B 1 75 ? 5.43 -4.957 -15.484 1 97.12 75 ALA B C 1
ATOM 2112 O O . ALA B 1 75 ? 5.086 -4.363 -14.453 1 97.12 75 ALA B O 1
ATOM 2113 N N . ASP B 1 76 ? 5.277 -6.191 -15.641 1 98.19 76 ASP B N 1
ATOM 2114 C CA . ASP B 1 76 ? 4.809 -7.176 -14.672 1 98.19 76 ASP B CA 1
ATOM 2115 C C . ASP B 1 76 ? 5.32 -8.57 -15.016 1 98.19 76 ASP B C 1
ATOM 2117 O O . ASP B 1 76 ? 5.82 -8.805 -16.125 1 98.19 76 ASP B O 1
ATOM 2121 N N . PHE B 1 77 ? 5.215 -9.469 -13.992 1 98.5 77 PHE B N 1
ATOM 2122 C CA . PHE B 1 77 ? 5.77 -10.797 -14.219 1 98.5 77 PHE B CA 1
ATOM 2123 C C . PHE B 1 77 ? 4.777 -11.875 -13.797 1 98.5 77 PHE B C 1
ATOM 2125 O O . PHE B 1 77 ? 5.047 -12.648 -12.875 1 98.5 77 PHE B O 1
ATOM 2132 N N . PRO B 1 78 ? 3.639 -11.922 -14.492 1 98.69 78 PRO B N 1
ATOM 2133 C CA . PRO B 1 78 ? 2.688 -13.016 -14.25 1 98.69 78 PRO B CA 1
ATOM 2134 C C . PRO B 1 78 ? 3.186 -14.359 -14.773 1 98.69 78 PRO B C 1
ATOM 2136 O O . PRO B 1 78 ? 3.742 -14.43 -15.875 1 98.69 78 PRO B O 1
ATOM 2139 N N . LEU B 1 79 ? 2.973 -15.414 -13.984 1 98.81 79 LEU B N 1
ATOM 2140 C CA . LEU B 1 79 ? 3.529 -16.719 -14.328 1 98.81 79 LEU B CA 1
ATOM 2141 C C . LEU B 1 79 ? 2.479 -17.812 -14.172 1 98.81 79 LEU B C 1
ATOM 2143 O O . LEU B 1 79 ? 1.614 -17.734 -13.297 1 98.81 79 LEU B O 1
ATOM 2147 N N . LEU B 1 80 ? 2.59 -18.812 -15.023 1 98.81 80 LEU B N 1
ATOM 2148 C CA . LEU B 1 80 ? 1.811 -20.047 -14.914 1 98.81 80 LEU B CA 1
ATOM 2149 C C . LEU B 1 80 ? 2.623 -21.141 -14.242 1 98.81 80 LEU B C 1
ATOM 2151 O O . LEU B 1 80 ? 3.811 -21.312 -14.531 1 98.81 80 LEU B O 1
ATOM 2155 N N . ILE B 1 81 ? 1.949 -21.797 -13.367 1 98.88 81 ILE B N 1
ATOM 2156 C CA . ILE B 1 81 ? 2.533 -22.969 -12.719 1 98.88 81 ILE B CA 1
ATOM 2157 C C . ILE B 1 81 ? 2.023 -24.234 -13.398 1 98.88 81 ILE B C 1
ATOM 2159 O O . ILE B 1 81 ? 0.828 -24.531 -13.352 1 98.88 81 ILE B O 1
ATOM 2163 N N . THR B 1 82 ? 2.941 -25.016 -14.023 1 98.81 82 THR B N 1
ATOM 2164 C CA . THR B 1 82 ? 2.543 -26.234 -14.727 1 98.81 82 THR B CA 1
ATOM 2165 C C . THR B 1 82 ? 3.369 -27.422 -14.25 1 98.81 82 THR B C 1
ATOM 2167 O O . THR B 1 82 ? 4.496 -27.25 -13.781 1 98.81 82 THR B O 1
ATOM 2170 N N . LEU B 1 83 ? 2.736 -28.594 -14.305 1 98.75 83 LEU B N 1
ATOM 2171 C CA . LEU B 1 83 ? 3.5 -29.812 -14.055 1 98.75 83 LEU B CA 1
ATOM 2172 C C . LEU B 1 83 ? 4.488 -30.062 -15.188 1 98.75 83 LEU B C 1
ATOM 21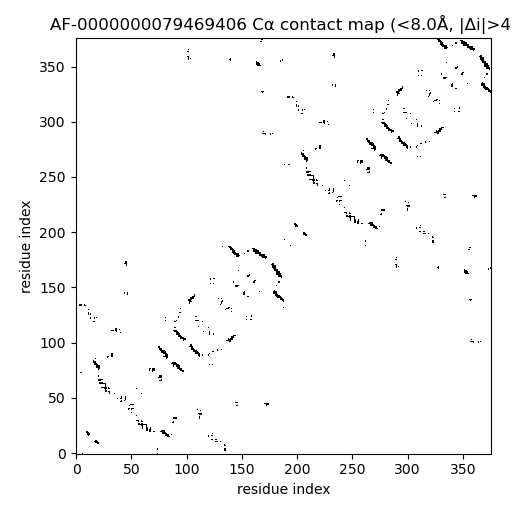74 O O . LEU B 1 83 ? 4.133 -29.969 -16.359 1 98.75 83 LEU B O 1
ATOM 2178 N N . ARG B 1 84 ? 5.66 -30.438 -14.82 1 97.25 84 ARG B N 1
ATOM 2179 C CA . ARG B 1 84 ? 6.699 -30.688 -15.812 1 97.25 84 ARG B CA 1
ATOM 2180 C C . ARG B 1 84 ? 6.336 -31.859 -16.703 1 97.25 84 ARG B C 1
ATOM 2182 O O . ARG B 1 84 ? 6.617 -31.859 -17.906 1 97.25 84 ARG B O 1
ATOM 2189 N N . ASP B 1 85 ? 5.762 -32.812 -16.203 1 96.75 85 ASP B N 1
ATOM 2190 C CA . ASP B 1 85 ? 5.559 -34.062 -16.891 1 96.75 85 ASP B CA 1
ATOM 2191 C C . ASP B 1 85 ? 4.371 -34 -17.844 1 96.75 85 ASP B C 1
ATOM 2193 O O . ASP B 1 85 ? 4.371 -34.625 -18.906 1 96.75 85 ASP B O 1
ATOM 2197 N N . SER B 1 86 ? 3.344 -33.156 -17.547 1 97.5 86 SER B N 1
ATOM 2198 C CA . SER B 1 86 ? 2.113 -33.219 -18.344 1 97.5 86 SER B CA 1
ATOM 2199 C C . SER B 1 86 ? 1.806 -31.844 -18.953 1 97.5 86 SER B C 1
ATOM 2201 O O . SER B 1 86 ? 0.985 -31.75 -19.875 1 97.5 86 SER B O 1
ATOM 2203 N N . GLY B 1 87 ? 2.398 -30.828 -18.375 1 97.5 87 GLY B N 1
ATOM 2204 C CA . GLY B 1 87 ? 2.049 -29.5 -18.828 1 97.5 87 GLY B CA 1
ATOM 2205 C C . GLY B 1 87 ? 0.755 -28.984 -18.219 1 97.5 87 GLY B C 1
ATOM 2206 O O . GLY B 1 87 ? 0.317 -27.875 -18.531 1 97.5 87 GLY B O 1
ATOM 2207 N N . THR B 1 88 ? 0.199 -29.75 -17.328 1 98.38 88 THR B N 1
ATOM 2208 C CA . THR B 1 88 ? -1.065 -29.375 -16.703 1 98.38 88 THR B CA 1
ATOM 2209 C C . THR B 1 88 ? -0.902 -28.125 -15.852 1 98.38 88 THR B C 1
ATOM 2211 O O . THR B 1 88 ? 0.03 -28.016 -15.055 1 98.38 88 THR B O 1
ATOM 2214 N N . ILE B 1 89 ? -1.798 -27.172 -16.109 1 98.75 89 ILE B N 1
ATOM 2215 C CA . ILE B 1 89 ? -1.788 -25.969 -15.281 1 98.75 89 ILE B CA 1
ATOM 2216 C C . ILE B 1 89 ? -2.316 -26.297 -13.891 1 98.75 89 ILE B C 1
ATOM 2218 O O . ILE B 1 89 ? -3.443 -26.766 -13.742 1 98.75 89 ILE B O 1
ATOM 2222 N N . VAL B 1 90 ? -1.509 -26.016 -12.875 1 98.81 90 VAL B N 1
ATOM 2223 C CA . VAL B 1 90 ? -1.906 -26.359 -11.516 1 98.81 90 VAL B CA 1
ATOM 2224 C C . VAL B 1 90 ? -2.059 -25.094 -10.672 1 98.81 90 VAL B C 1
ATOM 2226 O O . VAL B 1 90 ? -2.305 -25.172 -9.469 1 98.81 90 VAL B O 1
ATOM 2229 N N . GLY B 1 91 ? -1.864 -23.922 -11.266 1 98.44 91 GLY B N 1
ATOM 2230 C CA . GLY B 1 91 ? -2.057 -22.656 -10.594 1 98.44 91 GLY B CA 1
ATOM 2231 C C . GLY B 1 91 ? -1.37 -21.5 -11.297 1 98.44 91 GLY B C 1
ATOM 2232 O O . GLY B 1 91 ? -0.926 -21.625 -12.438 1 98.44 91 GLY B O 1
ATOM 2233 N N . SER B 1 92 ? -1.362 -20.375 -10.656 1 98.44 92 SER B N 1
ATOM 2234 C CA . SER B 1 92 ? -0.697 -19.188 -11.164 1 98.44 92 SER B CA 1
ATOM 2235 C C . SER B 1 92 ? -0.114 -18.359 -10.023 1 98.44 92 SER B C 1
ATOM 2237 O O . SER B 1 92 ? -0.613 -18.406 -8.891 1 98.44 92 SER B O 1
ATOM 2239 N N . SER B 1 93 ? 0.921 -17.734 -10.273 1 98.5 93 SER B N 1
ATOM 2240 C CA . SER B 1 93 ? 1.6 -16.781 -9.398 1 98.5 93 SER B CA 1
ATOM 2241 C C . SER B 1 93 ? 2.352 -15.734 -10.203 1 98.5 93 SER B C 1
ATOM 2243 O O . SER B 1 93 ? 2.15 -15.609 -11.414 1 98.5 93 SER B O 1
ATOM 2245 N N . GLY B 1 94 ? 3.174 -14.992 -9.508 1 98.56 94 GLY B N 1
ATOM 2246 C CA . GLY B 1 94 ? 3.99 -14 -10.188 1 98.56 94 GLY B CA 1
ATOM 2247 C C . GLY B 1 94 ? 4.469 -12.891 -9.273 1 98.56 94 GLY B C 1
ATOM 2248 O O . GLY B 1 94 ? 4.23 -12.93 -8.062 1 98.56 94 GLY B O 1
ATOM 2249 N N . LEU B 1 95 ? 5.203 -12.078 -9.836 1 98.81 95 LEU B N 1
ATOM 2250 C CA . LEU B 1 95 ? 5.719 -10.875 -9.188 1 98.81 95 LEU B CA 1
ATOM 2251 C C . LEU B 1 95 ? 5.145 -9.617 -9.836 1 98.81 95 LEU B C 1
ATOM 2253 O O . LEU B 1 95 ? 5.363 -9.375 -11.023 1 98.81 95 LEU B O 1
ATOM 2257 N N . HIS B 1 96 ? 4.508 -8.828 -9.031 1 98.38 96 HIS B N 1
ATOM 2258 C CA . HIS B 1 96 ? 3.635 -7.797 -9.57 1 98.38 96 HIS B CA 1
ATOM 2259 C C . HIS B 1 96 ? 4.008 -6.422 -9.031 1 98.38 96 HIS B C 1
ATOM 2261 O O . HIS B 1 96 ? 4.699 -6.316 -8.008 1 98.38 96 HIS B O 1
ATOM 2267 N N . ARG B 1 97 ? 3.631 -5.371 -9.727 1 97.38 97 ARG B N 1
ATOM 2268 C CA . ARG B 1 97 ? 3.723 -3.971 -9.32 1 97.38 97 ARG B CA 1
ATOM 2269 C C . ARG B 1 97 ? 5.148 -3.611 -8.914 1 97.38 97 ARG B C 1
ATOM 2271 O O . ARG B 1 97 ? 5.375 -3.104 -7.812 1 97.38 97 ARG B O 1
ATOM 2278 N N . PRO B 1 98 ? 6.027 -3.791 -9.859 1 98 98 PRO B N 1
ATOM 2279 C CA . PRO B 1 98 ? 7.414 -3.461 -9.531 1 98 98 PRO B CA 1
ATOM 2280 C C . PRO B 1 98 ? 7.613 -1.977 -9.242 1 98 98 PRO B C 1
ATOM 2282 O O . PRO B 1 98 ? 7.086 -1.124 -9.961 1 98 98 PRO B O 1
ATOM 2285 N N . ASP B 1 99 ? 8.234 -1.693 -8.18 1 97.06 99 ASP B N 1
ATOM 2286 C CA . ASP B 1 99 ? 8.828 -0.395 -7.875 1 97.06 99 ASP B CA 1
ATOM 2287 C C . ASP B 1 99 ? 10.359 -0.475 -7.875 1 97.06 99 ASP B C 1
ATOM 2289 O O . ASP B 1 99 ? 10.961 -0.895 -6.887 1 97.06 99 ASP B O 1
ATOM 2293 N N . TRP B 1 100 ? 10.906 -0.024 -8.906 1 95.88 100 TRP B N 1
ATOM 2294 C CA . TRP B 1 100 ? 12.336 -0.243 -9.117 1 95.88 100 TRP B CA 1
ATOM 2295 C C . TRP B 1 100 ? 13.164 0.768 -8.328 1 95.88 100 TRP B C 1
ATOM 2297 O O . TRP B 1 100 ? 14.383 0.614 -8.203 1 95.88 100 TRP B O 1
ATOM 2307 N N . SER B 1 101 ? 12.609 1.76 -7.711 1 92.94 101 SER B N 1
ATOM 2308 C CA . SER B 1 101 ? 13.336 2.689 -6.855 1 92.94 101 SER B CA 1
ATOM 2309 C C . SER B 1 101 ? 13.773 2.018 -5.559 1 92.94 101 SER B C 1
ATOM 2311 O O . SER B 1 101 ? 14.828 2.354 -5.004 1 92.94 101 SER B O 1
ATOM 2313 N N . VAL B 1 102 ? 13.141 0.968 -5.082 1 91.5 102 VAL B N 1
ATOM 2314 C CA . VAL B 1 102 ? 13.414 0.272 -3.826 1 91.5 102 VAL B CA 1
ATOM 2315 C C . VAL B 1 102 ? 14.352 -0.904 -4.078 1 91.5 102 VAL B C 1
ATOM 2317 O O . VAL B 1 102 ? 15.414 -1.006 -3.455 1 91.5 102 VAL B O 1
ATOM 2320 N N . PRO B 1 103 ? 14.039 -1.737 -5.242 1 95.31 103 PRO B N 1
ATOM 2321 C CA . PRO B 1 103 ? 13.18 -2.572 -6.09 1 95.31 103 PRO B CA 1
ATOM 2322 C C . PRO B 1 103 ? 12.297 -3.523 -5.277 1 95.31 103 PRO B C 1
ATOM 2324 O O . PRO B 1 103 ? 12.797 -4.492 -4.703 1 95.31 103 PRO B O 1
ATOM 2327 N N . LYS B 1 104 ? 11.109 -3.395 -5.211 1 98.56 104 LYS B N 1
ATOM 2328 C CA . LYS B 1 104 ? 10.188 -4.258 -4.488 1 98.56 104 LYS B CA 1
ATOM 2329 C C . LYS B 1 104 ? 9.031 -4.703 -5.387 1 98.56 104 LYS B C 1
ATOM 2331 O O . LYS B 1 104 ? 8.656 -3.99 -6.316 1 98.56 104 LYS B O 1
ATOM 2336 N N . LEU B 1 105 ? 8.547 -5.895 -5.125 1 98.75 105 LEU B N 1
ATOM 2337 C CA . LEU B 1 105 ? 7.43 -6.488 -5.855 1 98.75 105 LEU B CA 1
ATOM 2338 C C . LEU B 1 105 ? 6.469 -7.191 -4.902 1 98.75 105 LEU B C 1
ATOM 2340 O O . LEU B 1 105 ? 6.863 -7.598 -3.807 1 98.75 105 LEU B O 1
ATOM 2344 N N . GLU B 1 106 ? 5.273 -7.355 -5.371 1 98.88 106 GLU B N 1
ATOM 2345 C CA . GLU B 1 106 ? 4.262 -8.141 -4.672 1 98.88 106 GLU B CA 1
ATOM 2346 C C . GLU B 1 106 ? 4.121 -9.531 -5.285 1 98.88 106 GLU B C 1
ATOM 2348 O O . GLU B 1 106 ? 4.121 -9.68 -6.508 1 98.88 106 GLU B O 1
ATOM 2353 N N . ILE B 1 107 ? 4.078 -10.492 -4.422 1 98.88 107 ILE B N 1
ATOM 2354 C CA . ILE B 1 107 ? 3.828 -11.844 -4.91 1 98.88 107 ILE B CA 1
ATOM 2355 C C . ILE B 1 107 ? 2.445 -12.305 -4.457 1 98.88 107 ILE B C 1
ATOM 2357 O O . ILE B 1 107 ? 2.004 -11.984 -3.352 1 98.88 107 ILE B O 1
ATOM 2361 N N . GLY B 1 108 ? 1.738 -12.977 -5.262 1 98.12 108 GLY B N 1
ATOM 2362 C CA . GLY B 1 108 ? 0.461 -13.625 -5.02 1 98.12 108 GLY B CA 1
ATOM 2363 C C . GLY B 1 108 ? 0.277 -14.898 -5.824 1 98.12 108 GLY B C 1
ATOM 2364 O O . GLY B 1 108 ? 1.062 -15.188 -6.73 1 98.12 108 GLY B O 1
ATOM 2365 N N . TRP B 1 109 ? -0.804 -15.68 -5.43 1 98.38 109 TRP B N 1
ATOM 2366 C CA . TRP B 1 109 ? -0.953 -16.953 -6.113 1 98.38 109 TRP B CA 1
ATOM 2367 C C . TRP B 1 109 ? -2.354 -17.531 -5.906 1 98.38 109 TRP B C 1
ATOM 2369 O O . TRP B 1 109 ? -3.09 -17.078 -5.023 1 98.38 109 TRP B O 1
ATOM 2379 N N . TRP B 1 110 ? -2.676 -18.391 -6.723 1 97.88 110 TRP B N 1
ATOM 2380 C CA . TRP B 1 110 ? -3.75 -19.344 -6.492 1 97.88 110 TRP B CA 1
ATOM 2381 C C . TRP B 1 110 ? -3.379 -20.719 -7.043 1 97.88 110 TRP B C 1
ATOM 2383 O O . TRP B 1 110 ? -2.514 -20.828 -7.914 1 97.88 110 TRP B O 1
ATOM 2393 N N . GLY B 1 111 ? -3.953 -21.766 -6.453 1 98.06 111 GLY B N 1
ATOM 2394 C CA . GLY B 1 111 ? -3.752 -23.141 -6.859 1 98.06 111 GLY B CA 1
ATOM 2395 C C . GLY B 1 111 ? -5.02 -23.812 -7.363 1 98.06 111 GLY B C 1
ATOM 2396 O O . GLY B 1 111 ? -6.10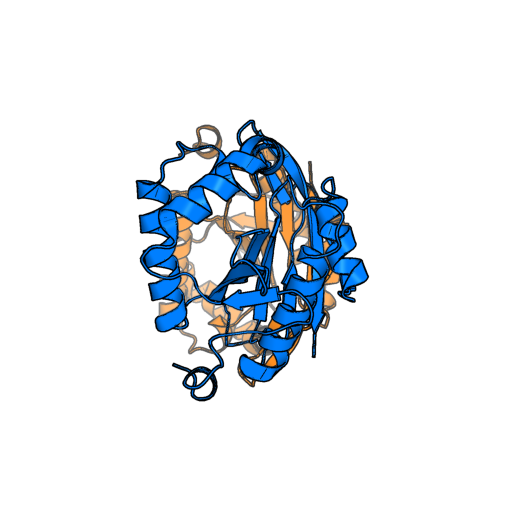9 -23.547 -6.859 1 98.06 111 GLY B O 1
ATOM 2397 N N . ARG B 1 112 ? -4.809 -24.672 -8.273 1 98.44 112 ARG B N 1
ATOM 2398 C CA . ARG B 1 112 ? -5.926 -25.469 -8.797 1 98.44 112 ARG B CA 1
ATOM 2399 C C . ARG B 1 112 ? -6.445 -26.438 -7.746 1 98.44 112 ARG B C 1
ATOM 2401 O O . ARG B 1 112 ? -5.684 -27.25 -7.215 1 98.44 112 ARG B O 1
ATOM 2408 N N . SER B 1 113 ? -7.719 -26.438 -7.523 1 97.94 113 SER B N 1
ATOM 2409 C CA . SER B 1 113 ? -8.32 -27.125 -6.391 1 97.94 113 SER B CA 1
ATOM 2410 C C . SER B 1 113 ? -8.055 -28.625 -6.457 1 97.94 113 SER B C 1
ATOM 2412 O O . SER B 1 113 ? -7.762 -29.266 -5.438 1 97.94 113 SER B O 1
ATOM 2414 N N . THR B 1 114 ? -8.086 -29.156 -7.629 1 97.62 114 THR B N 1
ATOM 2415 C CA . THR B 1 114 ? -7.941 -30.609 -7.789 1 97.62 114 THR B CA 1
ATOM 2416 C C . THR B 1 114 ? -6.5 -31.031 -7.527 1 97.62 114 THR B C 1
ATOM 2418 O O . THR B 1 114 ? -6.219 -32.219 -7.387 1 97.62 114 THR B O 1
ATOM 2421 N N . TYR B 1 115 ? -5.617 -30.109 -7.406 1 97.75 115 TYR B N 1
ATOM 2422 C CA . TYR B 1 115 ? -4.211 -30.422 -7.16 1 97.75 115 TYR B CA 1
ATOM 2423 C C . TYR B 1 115 ? -3.754 -29.844 -5.828 1 97.75 115 TYR B C 1
ATOM 2425 O O . TYR B 1 115 ? -2.555 -29.688 -5.586 1 97.75 115 TYR B O 1
ATOM 2433 N N . ALA B 1 116 ? -4.664 -29.516 -4.98 1 95.44 116 ALA B N 1
ATOM 2434 C CA . ALA B 1 116 ? -4.367 -28.891 -3.695 1 95.44 116 ALA B CA 1
ATOM 2435 C C . ALA B 1 116 ? -3.744 -29.891 -2.727 1 95.44 116 ALA B C 1
ATOM 2437 O O . ALA B 1 116 ? -3.885 -31.109 -2.902 1 95.44 116 ALA B O 1
ATOM 2438 N N . LYS B 1 117 ? -3.012 -29.344 -1.752 1 94.88 117 LYS B N 1
ATOM 2439 C CA . LYS B 1 117 ? -2.451 -30.094 -0.625 1 94.88 117 LYS B CA 1
ATOM 2440 C C . LYS B 1 117 ? -1.374 -31.062 -1.091 1 94.88 117 LYS B C 1
ATOM 2442 O O . LYS B 1 117 ? -1.275 -32.188 -0.577 1 94.88 117 LYS B O 1
ATOM 2447 N N . ARG B 1 118 ? -0.685 -30.719 -2.152 1 96.88 118 ARG B N 1
ATOM 2448 C CA . ARG B 1 118 ? 0.431 -31.516 -2.666 1 96.88 118 ARG B CA 1
ATOM 2449 C C . ARG B 1 118 ? 1.74 -30.734 -2.564 1 96.88 118 ARG B C 1
ATOM 2451 O O . ARG B 1 118 ? 2.781 -31.203 -3.033 1 96.88 118 ARG B O 1
ATOM 2458 N N . GLY B 1 119 ? 1.669 -29.516 -2.088 1 98.06 119 GLY B N 1
ATOM 2459 C CA . GLY B 1 119 ? 2.855 -28.703 -1.9 1 98.06 119 GLY B CA 1
ATOM 2460 C C . GLY B 1 119 ? 3.338 -28.047 -3.182 1 98.06 119 GLY B C 1
ATOM 2461 O O . GLY B 1 119 ? 4.438 -27.5 -3.227 1 98.06 119 GLY B O 1
ATOM 2462 N N . LEU B 1 120 ? 2.549 -28.141 -4.238 1 98.69 120 LEU B N 1
ATOM 2463 C CA . LEU B 1 120 ? 2.979 -27.656 -5.547 1 98.69 120 LEU B CA 1
ATOM 2464 C C . LEU B 1 120 ? 3.076 -26.141 -5.559 1 98.69 120 LEU B C 1
ATOM 2466 O O . LEU B 1 120 ? 4.039 -25.578 -6.09 1 98.69 120 LEU B O 1
ATOM 2470 N N . VAL B 1 121 ? 2.109 -25.5 -4.984 1 98.62 121 VAL B N 1
ATOM 2471 C CA . VAL B 1 121 ? 2.131 -24.047 -4.969 1 98.62 121 VAL B CA 1
ATOM 2472 C C . VAL B 1 121 ? 3.264 -23.547 -4.07 1 98.62 121 VAL B C 1
ATOM 2474 O O . VAL B 1 121 ? 3.959 -22.594 -4.406 1 98.62 121 VAL B O 1
ATOM 2477 N N . THR B 1 122 ? 3.465 -24.203 -2.939 1 98.75 122 THR B N 1
ATOM 2478 C CA . THR B 1 122 ? 4.594 -23.859 -2.078 1 98.75 122 THR B CA 1
ATOM 2479 C C . THR B 1 122 ? 5.906 -23.953 -2.85 1 98.75 122 THR B C 1
ATOM 2481 O O . THR B 1 122 ? 6.734 -23.047 -2.791 1 98.75 122 THR B O 1
ATOM 2484 N N . GLU B 1 123 ? 6.066 -25.047 -3.566 1 98.88 123 GLU B N 1
ATOM 2485 C CA . GLU B 1 123 ? 7.242 -25.25 -4.406 1 98.88 123 GLU B CA 1
ATOM 2486 C C . GLU B 1 123 ? 7.398 -24.125 -5.426 1 98.88 123 GLU B C 1
ATOM 2488 O O . GLU B 1 123 ? 8.5 -23.625 -5.629 1 98.88 123 GLU B O 1
ATOM 2493 N N . ALA B 1 124 ? 6.359 -23.719 -6.012 1 98.88 124 ALA B N 1
ATOM 2494 C CA . ALA B 1 124 ? 6.375 -22.656 -7.02 1 98.88 124 ALA B CA 1
ATOM 2495 C C . ALA B 1 124 ? 6.754 -21.328 -6.398 1 98.88 124 ALA B C 1
ATOM 2497 O O . ALA B 1 124 ? 7.609 -20.609 -6.926 1 98.88 124 ALA B O 1
ATOM 2498 N N . VAL B 1 125 ? 6.082 -20.984 -5.293 1 98.88 125 VAL B N 1
ATOM 2499 C CA . VAL B 1 125 ? 6.301 -19.703 -4.641 1 98.88 125 VAL B CA 1
ATOM 2500 C C . VAL B 1 125 ? 7.758 -19.578 -4.207 1 98.88 125 VAL B C 1
ATOM 2502 O O . VAL B 1 125 ? 8.383 -18.531 -4.391 1 98.88 125 VAL B O 1
ATOM 2505 N N . GLU B 1 126 ? 8.305 -20.609 -3.672 1 98.88 126 GLU B N 1
ATOM 2506 C CA . GLU B 1 126 ? 9.711 -20.609 -3.281 1 98.88 126 GLU B CA 1
ATOM 2507 C C . GLU B 1 126 ? 10.617 -20.312 -4.473 1 98.88 126 GLU B C 1
ATOM 2509 O O . GLU B 1 126 ? 11.523 -19.484 -4.375 1 98.88 126 GLU B O 1
ATOM 2514 N N . ALA B 1 127 ? 10.367 -20.938 -5.555 1 98.88 127 ALA B N 1
ATOM 2515 C CA . ALA B 1 127 ? 11.172 -20.766 -6.762 1 98.88 127 ALA B CA 1
ATOM 2516 C C . ALA B 1 127 ? 11.008 -19.359 -7.324 1 98.88 127 ALA B C 1
ATOM 2518 O O . ALA B 1 127 ? 11.977 -18.766 -7.805 1 98.88 127 ALA B O 1
ATOM 2519 N N . ILE B 1 128 ? 9.836 -18.859 -7.289 1 98.88 128 ILE B N 1
ATOM 2520 C CA . ILE B 1 128 ? 9.562 -17.531 -7.828 1 98.88 128 ILE B CA 1
ATOM 2521 C C . ILE B 1 128 ? 10.234 -16.469 -6.965 1 98.88 128 ILE B C 1
ATOM 2523 O O . ILE B 1 128 ? 10.742 -15.477 -7.477 1 98.88 128 ILE B O 1
ATOM 2527 N N . LEU B 1 129 ? 10.219 -16.688 -5.629 1 98.88 129 LEU B N 1
ATOM 2528 C CA . LEU B 1 129 ? 10.945 -15.789 -4.746 1 98.88 129 LEU B CA 1
ATOM 2529 C C . LEU B 1 129 ? 12.43 -15.758 -5.102 1 98.88 129 LEU B C 1
ATOM 2531 O O . LEU B 1 129 ? 13.016 -14.68 -5.23 1 98.88 129 LEU B O 1
ATOM 2535 N N . GLU B 1 130 ? 12.977 -16.906 -5.305 1 98.75 130 GLU B N 1
ATOM 2536 C CA . GLU B 1 130 ? 14.383 -16.969 -5.699 1 98.75 130 GLU B CA 1
ATOM 2537 C C . GLU B 1 130 ? 14.625 -16.25 -7.016 1 98.75 130 GLU B C 1
ATOM 2539 O O . GLU B 1 130 ? 15.586 -15.492 -7.145 1 98.75 130 GLU B O 1
ATOM 2544 N N . TYR B 1 131 ? 13.758 -16.469 -7.961 1 98.62 131 TYR B N 1
ATOM 2545 C CA . TYR B 1 131 ? 13.812 -15.789 -9.25 1 98.62 131 TYR B CA 1
ATOM 2546 C C . TYR B 1 131 ? 13.797 -14.273 -9.062 1 98.62 131 TYR B C 1
ATOM 2548 O O . TYR B 1 131 ? 14.594 -13.562 -9.68 1 98.62 131 TYR B O 1
ATOM 2556 N N . GLY B 1 132 ? 12.906 -13.773 -8.227 1 98.44 132 GLY B N 1
ATOM 2557 C CA . GLY B 1 132 ? 12.797 -12.352 -7.957 1 98.44 132 GLY B CA 1
ATOM 2558 C C . GLY B 1 132 ? 14.07 -11.75 -7.391 1 98.44 132 GLY B C 1
ATOM 2559 O O . GLY B 1 132 ? 14.492 -10.672 -7.801 1 98.44 132 GLY B O 1
ATOM 2560 N N . PHE B 1 133 ? 14.68 -12.438 -6.465 1 98.31 133 PHE B N 1
ATOM 2561 C CA . PHE B 1 133 ? 15.859 -11.898 -5.789 1 98.31 133 PHE B CA 1
ATOM 2562 C C . PHE B 1 133 ? 17.109 -12.062 -6.656 1 98.31 133 PHE B C 1
ATOM 2564 O O . PHE B 1 133 ? 17.969 -11.188 -6.672 1 98.31 133 PHE B O 1
ATOM 2571 N N . VAL B 1 134 ? 17.188 -13.102 -7.434 1 97.75 134 VAL B N 1
ATOM 2572 C CA . VAL B 1 134 ? 18.406 -13.422 -8.18 1 97.75 134 VAL B CA 1
ATOM 2573 C C . VAL B 1 134 ? 18.375 -12.703 -9.531 1 97.75 134 VAL B C 1
ATOM 2575 O O . VAL B 1 134 ? 19.344 -12.039 -9.898 1 97.75 134 VAL B O 1
ATOM 2578 N N . HIS B 1 135 ? 17.281 -12.781 -10.18 1 97.31 135 HIS B N 1
ATOM 2579 C CA . HIS B 1 135 ? 17.25 -12.312 -11.562 1 97.31 135 HIS B CA 1
ATOM 2580 C C . HIS B 1 135 ? 16.656 -10.914 -11.656 1 97.31 135 HIS B C 1
ATOM 2582 O O . HIS B 1 135 ? 17.094 -10.102 -12.484 1 97.31 135 HIS B O 1
ATOM 2588 N N . LEU B 1 136 ? 15.703 -10.648 -10.828 1 97.56 136 LEU B N 1
ATOM 2589 C CA . LEU B 1 136 ? 15.109 -9.312 -10.867 1 97.56 136 LEU B CA 1
ATOM 2590 C C . LEU B 1 136 ? 15.805 -8.383 -9.875 1 97.56 136 LEU B C 1
ATOM 2592 O O . LEU B 1 136 ? 15.5 -7.191 -9.82 1 97.56 136 LEU B O 1
ATOM 2596 N N . ARG B 1 137 ? 16.625 -8.891 -9.055 1 97.06 137 ARG B N 1
ATOM 2597 C CA . ARG B 1 137 ? 17.422 -8.148 -8.086 1 97.06 137 ARG B CA 1
ATOM 2598 C C . ARG B 1 137 ? 16.531 -7.402 -7.094 1 97.06 137 ARG B C 1
ATOM 2600 O O . ARG B 1 137 ? 16.797 -6.25 -6.754 1 97.06 137 ARG B O 1
ATOM 2607 N N . ALA B 1 138 ? 15.477 -8.031 -6.781 1 98.12 138 ALA B N 1
ATOM 2608 C CA . ALA B 1 138 ? 14.578 -7.461 -5.777 1 98.12 138 ALA B CA 1
ATOM 2609 C C . ALA B 1 138 ? 15.281 -7.32 -4.43 1 98.12 138 ALA B C 1
ATOM 2611 O O . ALA B 1 138 ? 16.125 -8.141 -4.074 1 98.12 138 ALA B O 1
ATOM 2612 N N . ARG B 1 139 ? 14.898 -6.266 -3.691 1 98.56 139 ARG B N 1
ATOM 2613 C CA . ARG B 1 139 ? 15.352 -6.078 -2.318 1 98.56 139 ARG B CA 1
ATOM 2614 C C . ARG B 1 139 ? 14.219 -6.336 -1.328 1 98.56 139 ARG B C 1
ATOM 2616 O O . ARG B 1 139 ? 14.461 -6.473 -0.126 1 98.56 139 ARG B O 1
ATOM 2623 N N . ARG B 1 140 ? 13.055 -6.441 -1.845 1 98.81 140 ARG B N 1
ATOM 2624 C CA . ARG B 1 140 ? 11.867 -6.75 -1.052 1 98.81 140 ARG B CA 1
ATOM 2625 C C . ARG B 1 140 ? 10.789 -7.402 -1.91 1 98.81 140 ARG B C 1
ATOM 2627 O O . ARG B 1 140 ? 10.453 -6.898 -2.984 1 98.81 140 ARG B O 1
ATOM 2634 N N . VAL B 1 141 ? 10.328 -8.508 -1.529 1 98.94 141 VAL B N 1
ATOM 2635 C CA . VAL B 1 141 ? 9.125 -9.133 -2.066 1 98.94 141 VAL B CA 1
ATOM 2636 C C . VAL B 1 141 ? 8.109 -9.359 -0.944 1 98.94 141 VAL B C 1
ATOM 2638 O O . VAL B 1 141 ? 8.453 -9.906 0.105 1 98.94 141 VAL B O 1
ATOM 2641 N N . PHE B 1 142 ? 6.887 -8.883 -1.179 1 98.94 142 PHE B N 1
ATOM 2642 C CA . PHE B 1 142 ? 5.906 -8.969 -0.101 1 98.94 142 PHE B CA 1
ATOM 2643 C C . PHE B 1 142 ? 4.613 -9.602 -0.594 1 98.94 142 PHE B C 1
ATOM 2645 O O . PHE B 1 142 ? 4.375 -9.68 -1.801 1 98.94 142 PHE B O 1
ATOM 2652 N N . ALA B 1 143 ? 3.85 -10.164 0.302 1 98.88 143 ALA B N 1
ATOM 2653 C CA . ALA B 1 143 ? 2.555 -10.789 0.054 1 98.88 143 ALA B CA 1
ATOM 2654 C C . ALA B 1 143 ? 1.496 -10.273 1.022 1 98.88 143 ALA B C 1
ATOM 2656 O O . ALA B 1 143 ? 1.799 -9.977 2.182 1 98.88 143 ALA B O 1
ATOM 2657 N N . LEU B 1 144 ? 0.276 -10.234 0.582 1 98.56 144 LEU B N 1
ATOM 2658 C CA . LEU B 1 144 ? -0.832 -9.664 1.342 1 98.56 144 LEU B CA 1
ATOM 2659 C C . LEU B 1 144 ? -2.002 -10.641 1.409 1 98.56 144 LEU B C 1
ATOM 2661 O O . LEU B 1 144 ? -3.115 -10.312 0.989 1 98.56 144 LEU B O 1
ATOM 2665 N N . PRO B 1 145 ? -1.828 -11.781 2.018 1 98.38 145 PRO B N 1
ATOM 2666 C CA . PRO B 1 145 ? -2.943 -12.727 2.137 1 98.38 145 PRO B CA 1
ATOM 2667 C C . PRO B 1 145 ? -4.008 -12.266 3.129 1 98.38 145 PRO B C 1
ATOM 2669 O O . PRO B 1 145 ? -3.693 -11.555 4.09 1 98.38 145 PRO B O 1
ATOM 2672 N N . ASP B 1 146 ? -5.238 -12.734 2.865 1 98.06 146 ASP B N 1
ATOM 2673 C CA . ASP B 1 146 ? -6.312 -12.531 3.832 1 98.06 146 ASP B CA 1
ATOM 2674 C C . ASP B 1 146 ? -6.02 -13.266 5.137 1 98.06 146 ASP B C 1
ATOM 2676 O O . ASP B 1 146 ? -5.562 -14.414 5.121 1 98.06 146 ASP B O 1
ATOM 2680 N N . ASP B 1 147 ? -6.344 -12.578 6.219 1 98.25 147 ASP B N 1
ATOM 2681 C CA . ASP B 1 147 ? -6.078 -13.148 7.531 1 98.25 147 ASP B CA 1
ATOM 2682 C C . ASP B 1 147 ? -6.816 -14.477 7.719 1 98.25 147 ASP B C 1
ATOM 2684 O O . ASP B 1 147 ? -6.336 -15.367 8.422 1 98.25 147 ASP B O 1
ATOM 2688 N N . GLN B 1 148 ? -7.934 -14.609 7.094 1 97.38 148 GLN B N 1
ATOM 2689 C CA . GLN B 1 148 ? -8.75 -15.805 7.254 1 97.38 148 GLN B CA 1
ATOM 2690 C C . GLN B 1 148 ? -8.312 -16.906 6.285 1 97.38 148 GLN B C 1
ATOM 2692 O O . GLN B 1 148 ? -8.789 -18.031 6.367 1 97.38 148 GLN B O 1
ATOM 2697 N N . ASN B 1 149 ? -7.48 -16.562 5.316 1 96.75 149 ASN B N 1
ATOM 2698 C CA . ASN B 1 149 ? -7 -17.547 4.348 1 96.75 149 ASN B CA 1
ATOM 2699 C C . ASN B 1 149 ? -5.715 -18.219 4.824 1 96.75 149 ASN B C 1
ATOM 2701 O O . ASN B 1 149 ? -4.637 -17.969 4.285 1 96.75 149 ASN B O 1
ATOM 2705 N N . SER B 1 150 ? -5.883 -19.172 5.73 1 97.12 150 SER B N 1
ATOM 2706 C CA . SER B 1 150 ? -4.73 -19.812 6.355 1 97.12 150 SER B CA 1
ATOM 2707 C C . SER B 1 150 ? -3.912 -20.594 5.336 1 97.12 150 SER B C 1
ATOM 2709 O O . SER B 1 150 ? -2.688 -20.688 5.457 1 97.12 150 SER B O 1
ATOM 2711 N N . ALA B 1 151 ? -4.574 -21.125 4.316 1 95.94 151 ALA B N 1
ATOM 2712 C CA . ALA B 1 151 ? -3.852 -21.844 3.279 1 95.94 151 ALA B CA 1
ATOM 2713 C C . ALA B 1 151 ? -2.822 -20.953 2.596 1 95.94 151 ALA B C 1
ATOM 2715 O O . ALA B 1 151 ? -1.712 -21.391 2.289 1 95.94 151 ALA B O 1
ATOM 2716 N N . SER B 1 152 ? -3.156 -19.734 2.4 1 97 152 SER B N 1
ATOM 2717 C CA . SER B 1 152 ? -2.275 -18.797 1.714 1 97 152 SER B CA 1
ATOM 2718 C C . SER B 1 152 ? -1.149 -18.328 2.627 1 97 152 SER B C 1
ATOM 2720 O O . SER B 1 152 ? 0.024 -18.375 2.252 1 97 152 SER B O 1
ATOM 2722 N N . TRP B 1 153 ? -1.501 -17.875 3.859 1 97.69 153 TRP B N 1
ATOM 2723 C CA . TRP B 1 153 ? -0.419 -17.281 4.633 1 97.69 153 TRP B CA 1
ATOM 2724 C C . TRP B 1 153 ? 0.469 -18.359 5.25 1 97.69 153 TRP B C 1
ATOM 2726 O O . TRP B 1 153 ? 1.617 -18.094 5.609 1 97.69 153 TRP B O 1
ATOM 2736 N N . ARG B 1 154 ? 0.04 -19.594 5.359 1 98.31 154 ARG B N 1
ATOM 2737 C CA . ARG B 1 154 ? 0.927 -20.688 5.758 1 98.31 154 ARG B CA 1
ATOM 2738 C C . ARG B 1 154 ? 2.025 -20.906 4.723 1 98.31 154 ARG B C 1
ATOM 2740 O O . ARG B 1 154 ? 3.146 -21.281 5.07 1 98.31 154 ARG B O 1
ATOM 2747 N N . ILE B 1 155 ? 1.712 -20.672 3.432 1 98.62 155 ILE B N 1
ATOM 2748 C CA . ILE B 1 155 ? 2.732 -20.75 2.391 1 98.62 155 ILE B CA 1
ATOM 2749 C C . ILE B 1 155 ? 3.809 -19.703 2.637 1 98.62 155 ILE B C 1
ATOM 2751 O O . ILE B 1 155 ? 5.004 -19.984 2.521 1 98.62 155 ILE B O 1
ATOM 2755 N N . CYS B 1 156 ? 3.408 -18.5 2.967 1 98.81 156 CYS B N 1
ATOM 2756 C CA . CYS B 1 156 ? 4.379 -17.453 3.289 1 98.81 156 CYS B CA 1
ATOM 2757 C C . CYS B 1 156 ? 5.352 -17.922 4.363 1 98.81 156 CYS B C 1
ATOM 2759 O O . CYS B 1 156 ? 6.566 -17.766 4.223 1 98.81 156 CYS B O 1
ATOM 2761 N N . GLU B 1 157 ? 4.797 -18.531 5.395 1 98.62 157 GLU B N 1
ATOM 2762 C CA . GLU B 1 157 ? 5.617 -19.016 6.5 1 98.62 157 GLU B CA 1
ATOM 2763 C C . GLU B 1 157 ? 6.531 -20.156 6.055 1 98.62 157 GLU B C 1
ATOM 2765 O O . GLU B 1 157 ? 7.715 -20.172 6.391 1 98.62 157 GLU B O 1
ATOM 2770 N N . ARG B 1 158 ? 6.016 -21.062 5.301 1 98.5 158 ARG B N 1
ATOM 2771 C CA . ARG B 1 158 ? 6.766 -22.234 4.867 1 98.5 158 ARG B CA 1
ATOM 2772 C C . ARG B 1 158 ? 7.949 -21.844 3.994 1 98.5 158 ARG B C 1
ATOM 2774 O O . ARG B 1 158 ? 9.008 -22.469 4.055 1 98.5 158 ARG B O 1
ATOM 2781 N N . VAL B 1 159 ? 7.762 -20.828 3.201 1 98.62 159 VAL B N 1
ATOM 2782 C CA . VAL B 1 159 ? 8.82 -20.484 2.268 1 98.62 159 VAL B CA 1
ATOM 2783 C C . VAL B 1 159 ? 9.789 -19.5 2.932 1 98.62 159 VAL B C 1
ATOM 2785 O O . VAL B 1 159 ? 10.734 -19.016 2.295 1 98.62 159 VAL B O 1
ATOM 2788 N N . GLY B 1 160 ? 9.531 -19.109 4.148 1 98.56 160 GLY B N 1
ATOM 2789 C CA . GLY B 1 160 ? 10.5 -18.359 4.934 1 98.56 160 GLY B CA 1
ATOM 2790 C C . GLY B 1 160 ? 10.266 -16.859 4.902 1 98.56 160 GLY B C 1
ATOM 2791 O O . GLY B 1 160 ? 11.164 -16.078 5.227 1 98.56 160 GLY B O 1
ATOM 2792 N N . MET B 1 161 ? 9.133 -16.422 4.492 1 98.81 161 MET B N 1
ATOM 2793 C CA . MET B 1 161 ? 8.828 -15 4.582 1 98.81 161 MET B CA 1
ATOM 2794 C C . MET B 1 161 ? 8.578 -14.586 6.031 1 98.81 161 MET B C 1
ATOM 2796 O O . MET B 1 161 ? 8.023 -15.359 6.812 1 98.81 161 MET B O 1
ATOM 2800 N N . ASN B 1 162 ? 8.938 -13.359 6.312 1 98.75 162 ASN B N 1
ATOM 2801 C CA . ASN B 1 162 ? 8.727 -12.82 7.652 1 98.75 162 ASN B CA 1
ATOM 2802 C C . ASN B 1 162 ? 7.348 -12.172 7.781 1 98.75 162 ASN B C 1
ATOM 2804 O O . ASN B 1 162 ? 6.906 -11.453 6.883 1 98.75 162 ASN B O 1
ATOM 2808 N N . TYR B 1 163 ? 6.695 -12.508 8.883 1 98.81 163 TYR B N 1
ATOM 2809 C CA . TYR B 1 163 ? 5.465 -11.805 9.234 1 98.81 163 TYR B CA 1
ATOM 2810 C C . TYR B 1 163 ? 5.762 -10.375 9.68 1 98.81 163 TYR B C 1
ATOM 2812 O O . TYR B 1 163 ? 6.465 -10.164 10.672 1 98.81 163 TYR B O 1
ATOM 2820 N N . GLU B 1 164 ? 5.195 -9.398 8.953 1 98.88 164 GLU B N 1
ATOM 2821 C CA . GLU B 1 164 ? 5.5 -8.008 9.281 1 98.88 164 GLU B CA 1
ATOM 2822 C C . GLU B 1 164 ? 4.324 -7.328 9.969 1 98.88 164 GLU B C 1
ATOM 2824 O O . GLU B 1 164 ? 4.457 -6.211 10.477 1 98.88 164 GLU B O 1
ATOM 2829 N N . GLY B 1 165 ? 3.178 -7.965 9.93 1 98.69 165 GLY B N 1
ATOM 2830 C CA . GLY B 1 165 ? 2.084 -7.41 10.711 1 98.69 165 GLY B CA 1
ATOM 2831 C C . GLY B 1 165 ? 0.718 -7.727 10.133 1 98.69 165 GLY B C 1
ATOM 2832 O O . GLY B 1 165 ? 0.61 -8.469 9.156 1 98.69 165 GLY B O 1
ATOM 2833 N N . LEU B 1 166 ? -0.292 -7.223 10.812 1 98.81 166 LEU B N 1
ATOM 2834 C CA . LEU B 1 166 ? -1.698 -7.398 10.469 1 98.81 166 LEU B CA 1
ATOM 2835 C C . LEU B 1 166 ? -2.377 -6.051 10.25 1 98.81 166 LEU B C 1
ATOM 2837 O O . LEU B 1 166 ? -2.383 -5.199 11.141 1 98.81 166 LEU B O 1
ATOM 2841 N N . MET B 1 167 ? -2.914 -5.832 9.117 1 98.75 167 MET B N 1
ATOM 2842 C CA . MET B 1 167 ? -3.652 -4.617 8.789 1 98.75 167 MET B CA 1
ATOM 2843 C C . MET B 1 167 ? -5.152 -4.824 8.977 1 98.75 167 MET B C 1
ATOM 2845 O O . MET B 1 167 ? -5.785 -5.539 8.195 1 98.75 167 MET B O 1
ATOM 2849 N N . ILE B 1 168 ? -5.695 -4.195 9.922 1 98.69 168 ILE B N 1
ATOM 2850 C CA . ILE B 1 168 ? -7.102 -4.367 10.266 1 98.69 168 ILE B CA 1
ATOM 2851 C C . ILE B 1 168 ? -7.969 -3.547 9.32 1 98.69 168 ILE B C 1
ATOM 2853 O O . ILE B 1 168 ? -7.645 -2.4 9 1 98.69 168 ILE B O 1
ATOM 2857 N N . HIS B 1 169 ? -9.078 -4.141 8.766 1 98.25 169 HIS B N 1
ATOM 2858 C CA . HIS B 1 169 ? -10.031 -3.479 7.883 1 98.25 169 HIS B CA 1
ATOM 2859 C C . HIS B 1 169 ? -9.336 -2.941 6.633 1 98.25 169 HIS B C 1
ATOM 2861 O O . HIS B 1 169 ? -9.672 -1.859 6.148 1 98.25 169 HIS B O 1
ATOM 2867 N N . GLU B 1 170 ? -8.352 -3.68 6.16 1 97.88 170 GLU B N 1
ATOM 2868 C CA . GLU B 1 170 ? -7.52 -3.193 5.066 1 97.88 170 GLU B CA 1
ATOM 2869 C C . GLU B 1 170 ? -8.211 -3.387 3.719 1 97.88 170 GLU B C 1
ATOM 2871 O O . GLU B 1 170 ? -7.965 -2.635 2.775 1 97.88 170 GLU B O 1
ATOM 2876 N N . ARG B 1 171 ? -9.078 -4.297 3.586 1 97 171 ARG B N 1
ATOM 2877 C CA . ARG B 1 171 ? -9.773 -4.59 2.336 1 97 171 ARG B CA 1
ATOM 2878 C C . ARG B 1 171 ? -11.273 -4.77 2.574 1 97 171 ARG B C 1
ATOM 2880 O O . ARG B 1 171 ? -11.703 -4.957 3.711 1 97 171 ARG B O 1
ATOM 2887 N N . ALA B 1 172 ? -11.992 -4.707 1.428 1 95.94 172 ALA B N 1
ATOM 2888 C CA . ALA B 1 172 ? -13.43 -4.941 1.497 1 95.94 172 ALA B CA 1
ATOM 2889 C C . ALA B 1 172 ? -13.859 -6.012 0.496 1 95.94 172 ALA B C 1
ATOM 2891 O O . ALA B 1 172 ? -13.375 -6.035 -0.64 1 95.94 172 ALA B O 1
ATOM 2892 N N . GLU B 1 173 ? -14.734 -6.84 0.958 1 94.06 173 GLU B N 1
ATOM 2893 C CA . GLU B 1 173 ? -15.453 -7.73 0.051 1 94.06 173 GLU B CA 1
ATOM 2894 C C . GLU B 1 173 ? -16.484 -6.961 -0.775 1 94.06 173 GLU B C 1
ATOM 2896 O O . GLU B 1 173 ? -16.844 -5.836 -0.428 1 94.06 173 GLU B O 1
ATOM 2901 N N . PRO B 1 174 ? -16.891 -7.586 -1.831 1 90.75 174 PRO B N 1
ATOM 2902 C CA . PRO B 1 174 ? -17.891 -6.902 -2.658 1 90.75 174 PRO B CA 1
ATOM 2903 C C . PRO B 1 174 ? -19.141 -6.531 -1.878 1 90.75 174 PRO B C 1
ATOM 2905 O O . PRO B 1 174 ? -19.797 -5.527 -2.188 1 90.75 174 PRO B O 1
ATOM 2908 N N . ASP B 1 175 ? -19.484 -7.312 -0.846 1 90.94 175 ASP B N 1
ATOM 2909 C CA . ASP B 1 175 ? -20.703 -7.047 -0.08 1 90.94 175 ASP B CA 1
ATOM 2910 C C . ASP B 1 175 ? -20.438 -6.016 1.02 1 90.94 175 ASP B C 1
ATOM 2912 O O . ASP B 1 175 ? -21.328 -5.73 1.827 1 90.94 175 ASP B O 1
ATOM 2916 N N . GLY B 1 176 ? -19.281 -5.555 1.101 1 92.56 176 GLY B N 1
ATOM 2917 C CA . GLY B 1 176 ? -18.953 -4.492 2.043 1 92.56 176 GLY B CA 1
ATOM 2918 C C . GLY B 1 176 ? -18.297 -4.996 3.307 1 92.56 176 GLY B C 1
ATOM 2919 O O . GLY B 1 176 ? -17.812 -4.203 4.125 1 92.56 176 GLY B O 1
ATOM 2920 N N . THR B 1 177 ? -18.266 -6.324 3.453 1 95.38 177 THR B N 1
ATOM 2921 C CA . THR B 1 177 ? -17.609 -6.879 4.629 1 95.38 177 THR B CA 1
ATOM 2922 C C . THR B 1 177 ? -16.125 -6.52 4.637 1 95.38 177 THR B C 1
ATOM 2924 O O . THR B 1 177 ? -15.43 -6.715 3.641 1 95.38 177 THR B O 1
ATOM 2927 N N . LEU B 1 178 ? -15.719 -5.953 5.766 1 96.94 178 LEU B N 1
ATOM 2928 C CA . LEU B 1 178 ? -14.32 -5.578 5.875 1 96.94 178 LEU B CA 1
ATOM 2929 C C . LEU B 1 178 ? -13.469 -6.773 6.289 1 96.94 178 LEU B C 1
ATOM 2931 O O . LEU B 1 178 ? -13.914 -7.617 7.07 1 96.94 178 LEU B O 1
ATOM 2935 N N . ARG B 1 179 ? -12.266 -6.793 5.707 1 97.25 179 ARG B N 1
ATOM 2936 C CA . ARG B 1 179 ? -11.336 -7.898 5.938 1 97.25 179 ARG B CA 1
ATOM 2937 C C . ARG B 1 179 ? -9.984 -7.383 6.406 1 97.25 179 ARG B C 1
ATOM 2939 O O . ARG B 1 179 ? -9.578 -6.27 6.066 1 97.25 179 ARG B O 1
ATOM 2946 N N . ASP B 1 180 ? -9.367 -8.258 7.215 1 98.31 180 ASP B N 1
ATOM 2947 C CA . ASP B 1 180 ? -8.008 -7.992 7.656 1 98.31 180 ASP B CA 1
ATOM 2948 C C . ASP B 1 180 ? -6.988 -8.664 6.738 1 98.31 180 ASP B C 1
ATOM 2950 O O . ASP B 1 180 ? -7.23 -9.766 6.234 1 98.31 180 ASP B O 1
ATOM 2954 N N . THR B 1 181 ? -5.863 -7.988 6.539 1 98.5 181 THR B N 1
ATOM 2955 C CA . THR B 1 181 ? -4.82 -8.461 5.633 1 98.5 181 THR B CA 1
ATOM 2956 C C . THR B 1 181 ? -3.51 -8.672 6.383 1 98.5 181 THR B C 1
ATOM 2958 O O . THR B 1 181 ? -3.021 -7.766 7.059 1 98.5 181 THR B O 1
ATOM 2961 N N . ARG B 1 182 ? -2.951 -9.836 6.305 1 98.75 182 ARG B N 1
ATOM 2962 C CA . ARG B 1 182 ? -1.611 -10.078 6.828 1 98.75 182 ARG B CA 1
ATOM 2963 C C . ARG B 1 182 ? -0.545 -9.57 5.863 1 98.75 182 ARG B C 1
ATOM 2965 O O . ARG B 1 182 ? -0.731 -9.609 4.648 1 98.75 182 ARG B O 1
ATOM 2972 N N . LEU B 1 183 ? 0.473 -9.117 6.457 1 98.81 183 LEU B N 1
ATOM 2973 C CA . LEU B 1 183 ? 1.614 -8.656 5.676 1 98.81 183 LEU B CA 1
ATOM 2974 C C . LEU B 1 183 ? 2.834 -9.531 5.918 1 98.81 183 LEU B C 1
ATOM 2976 O O . LEU B 1 183 ? 3.305 -9.656 7.051 1 98.81 183 LEU B O 1
ATOM 2980 N N . TYR B 1 184 ? 3.309 -10.164 4.852 1 98.94 184 TYR B N 1
ATOM 2981 C CA . TYR B 1 184 ? 4.547 -10.938 4.848 1 98.94 184 TYR B CA 1
ATOM 2982 C C . TYR B 1 184 ? 5.551 -10.352 3.859 1 98.94 184 TYR B C 1
ATOM 2984 O O . TYR B 1 184 ? 5.16 -9.797 2.83 1 98.94 184 TYR B O 1
ATOM 2992 N N . ALA B 1 185 ? 6.812 -10.539 4.211 1 98.94 185 ALA B N 1
ATOM 2993 C CA . ALA B 1 185 ? 7.824 -10.086 3.262 1 98.94 185 ALA B CA 1
ATOM 2994 C C . ALA B 1 185 ? 9.117 -10.883 3.414 1 98.94 185 ALA B C 1
ATOM 2996 O O . ALA B 1 185 ? 9.352 -11.5 4.453 1 98.94 185 ALA B O 1
ATOM 2997 N N . MET B 1 186 ? 9.828 -10.961 2.387 1 98.88 186 MET B N 1
ATOM 2998 C CA . MET B 1 186 ? 11.219 -11.406 2.35 1 98.88 186 MET B CA 1
ATOM 2999 C C . MET B 1 186 ? 12.125 -10.328 1.768 1 98.88 186 MET B C 1
ATOM 3001 O O . MET B 1 186 ? 11.797 -9.719 0.747 1 98.88 186 MET B O 1
ATOM 3005 N N . VAL B 1 187 ? 13.273 -10.047 2.541 1 98.62 187 VAL B N 1
ATOM 3006 C CA . VAL B 1 187 ? 14.141 -8.961 2.105 1 98.62 187 VAL B CA 1
ATOM 3007 C C . VAL B 1 187 ? 15.57 -9.477 1.94 1 98.62 187 VAL B C 1
ATOM 3009 O O . VAL B 1 187 ? 15.922 -10.523 2.484 1 98.62 187 VAL B O 1
ATOM 3012 N N . ARG B 1 188 ? 16.312 -8.789 1.135 1 95 188 ARG B N 1
ATOM 3013 C CA . ARG B 1 188 ? 17.734 -9.039 0.961 1 95 188 ARG B CA 1
ATOM 3014 C C . ARG B 1 188 ? 18.531 -7.73 0.968 1 95 188 ARG B C 1
ATOM 3016 O O . ARG B 1 188 ? 17.984 -6.676 0.612 1 95 188 ARG B O 1
#

Secondary structure (DSSP, 8-state):
--GGGTT--S-EE-SSEEEE---TT-HHHHHHHHHHHHHHHTT-TTT-GGGGS---HHHHHHHHHHHHHHHHTTS-EEEEEEETTT--EEEEEEEEEEETTTTEEEEEEEE-GGG-SSSHHHHHHHHHHHHHHHTS--SEEEE--BTT-HHHHHHHHHTTPEEEEEEEEEEE-TTS-EEEEEEEEEE-/--GGGTT--S-EE-SSEEEE---TT-HHHHHHHHHHHHHHHTT-TTT-GGGGS---HHHHHHHHHHHHHHHHTTS-EEEEEEETTT--EEEEEEEEEEETTTTEEEEEEEE-GGG-SSSHHHHHHHHHHHHHHHTS--SEEEE--BTT-HHHHHHHHHTTPEEEEEEEEEEE-TTS-EEEEEEEEEE-

pLDDT: mean 96.78, std 3.5, range [75.75, 98.94]